Protein AF-A0A7S2L7H2-F1 (afdb_monomer_lite)

Organism: NCBI:txid163516

Secondary structure (DSSP, 8-state):
-TGGGT-----SEEEEEESS--TTSPPEEEEEEETTS-TTS-B-EEEEE---TT-EEEEETTEEEE----GGGS----GGG----GGGS--EE--EE-SS---TT-PPPPHHHHHHHHHHS---TT-----------PPP-EEEEE-GGG---TT--EEEEEE-TTSTT---TT-PPEEEEEPPPPP-SSSEEEEEEPTT--BEEEESGGGS--

Sequence (214 aa):
MAQTFGLGYFPVLSTVTYLSSNHSANPTVVFSHTYETAQDHPINSAVISHAERGKHLVFDGRLLHGAPAHPRLRRDVDKSSLTRCYDDVRVTFLVNVWMNDKPLDAIELNEETRKLLKSRAKPCSDIEIINQGAEFNDLHISSFAMNEVNQCGKDGKILLPFISAEAAWVDDESGAGTYVSMYPPERHESLTFRIDYGPNFEAQISSEDDNSED

Radius of gyration: 19.96 Å; chains: 1; bounding box: 53×38×57 Å

Structure (mmCIF, N/CA/C/O backbone):
data_AF-A0A7S2L7H2-F1
#
_entry.id   AF-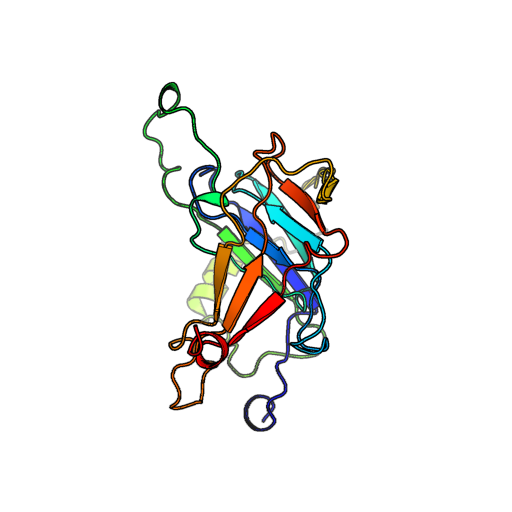A0A7S2L7H2-F1
#
loop_
_atom_site.group_PDB
_atom_site.id
_atom_site.type_symbol
_atom_site.label_atom_id
_atom_site.label_alt_id
_atom_site.label_comp_id
_atom_site.label_asym_id
_atom_site.label_entity_id
_atom_site.label_seq_id
_atom_site.pdbx_PDB_ins_code
_atom_site.Cartn_x
_atom_site.Cartn_y
_atom_site.Cartn_z
_atom_site.occupancy
_atom_site.B_iso_or_equiv
_atom_site.auth_seq_id
_atom_site.auth_comp_id
_atom_site.auth_asym_id
_atom_site.auth_atom_id
_atom_site.pdbx_PDB_model_num
ATOM 1 N N . MET A 1 1 ? 14.430 -8.173 21.139 1.00 36.41 1 MET A N 1
ATOM 2 C CA . MET A 1 1 ? 15.063 -9.427 20.670 1.00 36.41 1 MET A CA 1
ATOM 3 C C . MET A 1 1 ? 14.915 -9.603 19.162 1.00 36.41 1 MET A C 1
ATOM 5 O O . MET A 1 1 ? 15.950 -9.670 18.536 1.00 36.41 1 MET A O 1
ATOM 9 N N . ALA A 1 2 ? 13.725 -9.574 18.542 1.00 33.78 2 ALA A N 1
ATOM 10 C CA . ALA A 1 2 ? 13.611 -9.626 17.066 1.00 33.78 2 ALA A CA 1
ATOM 11 C C . ALA A 1 2 ? 14.321 -8.456 16.333 1.00 33.78 2 ALA A C 1
ATOM 13 O O . ALA A 1 2 ? 15.073 -8.700 15.395 1.00 33.78 2 ALA A O 1
ATOM 14 N N . GLN A 1 3 ? 14.192 -7.220 16.844 1.00 36.72 3 GLN A N 1
ATOM 15 C CA . GLN A 1 3 ? 14.961 -6.039 16.393 1.00 36.72 3 GLN A CA 1
ATOM 16 C C . GLN A 1 3 ? 16.482 -6.222 16.528 1.00 36.72 3 GLN A C 1
ATOM 18 O O . GLN A 1 3 ? 17.240 -5.793 15.675 1.00 36.72 3 GLN A O 1
ATOM 23 N N . THR A 1 4 ? 16.937 -6.931 17.563 1.00 36.00 4 THR A N 1
ATOM 24 C CA . THR A 1 4 ? 18.364 -7.189 17.827 1.00 36.00 4 THR A CA 1
ATOM 25 C C . THR A 1 4 ? 18.971 -8.226 16.871 1.00 36.00 4 THR A C 1
ATOM 27 O O . THR A 1 4 ? 20.187 -8.350 16.799 1.00 36.00 4 THR A O 1
ATOM 30 N N . PHE A 1 5 ? 18.135 -8.981 16.149 1.00 46.12 5 PHE A N 1
ATOM 31 C CA . PHE A 1 5 ? 18.557 -10.012 15.194 1.00 46.12 5 PHE A CA 1
ATOM 32 C C . PHE A 1 5 ? 18.220 -9.654 13.736 1.00 46.12 5 PHE A C 1
ATOM 34 O O . PHE A 1 5 ? 18.354 -10.513 12.870 1.00 46.12 5 PHE A O 1
ATOM 41 N N . GLY A 1 6 ? 17.749 -8.429 13.458 1.00 46.88 6 GLY A N 1
ATOM 42 C CA . GLY A 1 6 ? 17.375 -8.002 12.102 1.00 46.88 6 GLY A CA 1
ATOM 43 C C . GLY A 1 6 ? 16.184 -8.763 11.501 1.00 46.88 6 GLY A C 1
ATOM 44 O O . GLY A 1 6 ? 15.976 -8.734 10.292 1.00 46.88 6 GLY A O 1
ATOM 45 N N . LEU A 1 7 ? 15.394 -9.465 12.321 1.00 54.69 7 LEU A N 1
ATOM 46 C CA . LEU A 1 7 ? 14.232 -10.218 11.853 1.00 54.69 7 LEU A CA 1
ATOM 47 C C . LEU A 1 7 ? 12.999 -9.314 11.910 1.00 54.69 7 LEU A C 1
ATOM 49 O O . LEU A 1 7 ? 12.332 -9.206 12.944 1.00 54.69 7 LEU A O 1
ATOM 53 N N . GLY A 1 8 ? 12.710 -8.646 10.792 1.00 62.56 8 GLY A N 1
ATOM 54 C CA . GLY A 1 8 ? 11.455 -7.925 10.599 1.00 62.56 8 GLY A CA 1
ATOM 55 C C . GLY A 1 8 ? 10.273 -8.892 10.696 1.00 62.56 8 GLY A C 1
ATOM 56 O O . GLY A 1 8 ? 10.196 -9.858 9.941 1.00 62.56 8 GLY A O 1
ATOM 57 N N . TYR A 1 9 ? 9.358 -8.653 11.639 1.00 73.69 9 TYR A N 1
ATOM 58 C CA . TYR A 1 9 ? 8.148 -9.460 11.795 1.00 73.69 9 TYR A CA 1
ATOM 59 C C . TYR A 1 9 ? 6.935 -8.693 11.264 1.00 73.69 9 TYR A C 1
ATOM 61 O O . TYR A 1 9 ? 6.429 -7.757 11.891 1.00 73.69 9 TYR A O 1
ATOM 69 N N . PHE A 1 10 ? 6.478 -9.084 10.079 1.00 84.00 10 PHE A N 1
ATOM 70 C CA . PHE A 1 10 ? 5.417 -8.405 9.341 1.00 84.00 10 PHE A CA 1
ATOM 71 C C . PHE A 1 10 ? 4.048 -9.032 9.635 1.00 84.00 10 PHE A C 1
ATOM 73 O O . PHE A 1 10 ? 3.970 -10.217 9.970 1.00 84.00 10 PHE A O 1
ATOM 80 N N . PRO A 1 11 ? 2.953 -8.259 9.549 1.00 88.75 11 PRO A N 1
ATOM 81 C CA . PRO A 1 11 ? 1.616 -8.815 9.711 1.00 88.75 11 PRO A CA 1
ATOM 82 C C . PRO A 1 11 ? 1.333 -9.864 8.635 1.00 88.75 11 PRO A C 1
ATOM 84 O O . PRO A 1 11 ? 1.758 -9.734 7.490 1.00 88.75 11 PRO A O 1
ATOM 87 N N . VAL A 1 12 ? 0.562 -10.888 8.996 1.00 91.69 12 VAL A N 1
ATOM 88 C CA . VAL A 1 12 ? 0.078 -11.893 8.036 1.00 91.69 12 VAL A CA 1
ATOM 89 C C . VAL A 1 12 ? -0.923 -11.252 7.074 1.00 91.69 12 VAL A C 1
ATOM 91 O O . VAL A 1 12 ? -0.980 -11.600 5.897 1.00 91.69 12 VAL A O 1
ATOM 94 N N . LEU A 1 13 ? -1.702 -10.287 7.564 1.00 94.19 13 LEU A N 1
ATOM 95 C CA . LEU A 1 13 ? -2.716 -9.589 6.787 1.00 94.19 13 LEU A CA 1
ATOM 96 C C . LEU A 1 13 ? -2.701 -8.101 7.129 1.00 94.19 13 LEU A C 1
ATOM 98 O O . LEU A 1 13 ? -2.761 -7.724 8.301 1.00 94.19 13 LEU A O 1
ATOM 102 N N . SER A 1 14 ? -2.646 -7.271 6.095 1.00 94.75 14 SER A N 1
ATOM 103 C CA . SER A 1 14 ? -2.733 -5.817 6.200 1.00 94.75 14 SER A CA 1
ATOM 104 C C . SER A 1 14 ? -3.979 -5.326 5.485 1.00 94.75 14 SER A C 1
ATOM 106 O O . SER A 1 14 ? -4.403 -5.886 4.470 1.00 94.75 14 SER A O 1
ATOM 108 N N . THR A 1 15 ? -4.571 -4.259 6.017 1.00 96.19 15 THR A N 1
ATOM 109 C CA . THR A 1 15 ? -5.779 -3.664 5.445 1.00 96.19 15 THR A CA 1
ATOM 110 C C . THR A 1 15 ? -5.673 -2.153 5.311 1.00 96.19 15 THR A C 1
ATOM 112 O O . THR A 1 15 ? -5.032 -1.474 6.115 1.00 96.19 15 THR A O 1
ATOM 115 N N . VAL A 1 16 ? -6.360 -1.613 4.305 1.00 96.50 16 VAL A N 1
ATOM 116 C CA . VAL A 1 16 ? -6.576 -0.175 4.134 1.00 96.50 16 VAL A CA 1
ATOM 117 C C . VAL A 1 16 ? -8.052 0.064 3.858 1.00 96.50 16 VAL A C 1
ATOM 119 O O . VAL A 1 16 ? -8.572 -0.317 2.813 1.00 96.50 16 VAL A O 1
ATOM 122 N N . THR A 1 17 ? -8.727 0.731 4.789 1.00 95.25 17 THR A N 1
ATOM 123 C CA . THR A 1 17 ? -10.102 1.209 4.609 1.00 95.25 17 THR A CA 1
ATOM 124 C C . THR A 1 17 ? -10.073 2.705 4.361 1.00 95.25 17 THR A C 1
ATOM 126 O O . THR A 1 17 ? -9.579 3.458 5.201 1.00 95.25 17 THR A O 1
ATOM 129 N N . TYR A 1 18 ? -10.602 3.160 3.232 1.00 93.69 18 TYR A N 1
ATOM 130 C CA . TYR A 1 18 ? -10.656 4.587 2.922 1.00 93.69 18 TYR A CA 1
ATOM 131 C C . TYR A 1 18 ? -11.904 5.217 3.545 1.00 93.69 18 TYR A C 1
ATOM 133 O O . TYR A 1 18 ? -13.030 4.775 3.319 1.00 93.69 18 TYR A O 1
ATOM 141 N N . LEU A 1 19 ? -11.705 6.268 4.339 1.00 91.38 19 LEU A N 1
ATOM 142 C CA . LEU A 1 19 ? -12.773 7.022 5.000 1.00 91.38 19 LEU A CA 1
ATOM 143 C C . LEU A 1 19 ? -13.135 8.316 4.248 1.00 91.38 19 LEU A C 1
ATOM 145 O O . LEU A 1 19 ? -14.128 8.953 4.595 1.00 91.38 19 LEU A O 1
ATOM 149 N N . SER A 1 20 ? -12.372 8.668 3.208 1.00 89.12 20 SER A N 1
ATOM 150 C CA . SER A 1 20 ? -12.609 9.792 2.289 1.00 89.12 20 SER A CA 1
ATOM 151 C C . SER A 1 20 ? -12.333 9.400 0.828 1.00 89.12 20 SER A C 1
ATOM 153 O O . SER A 1 20 ? -11.621 8.423 0.576 1.00 89.12 20 SER A O 1
ATOM 155 N N . SER A 1 21 ? -12.877 10.164 -0.131 1.00 88.38 21 SER A N 1
ATOM 156 C CA . SER A 1 21 ? -12.759 9.903 -1.583 1.00 88.38 21 SER A CA 1
ATOM 157 C C . SER A 1 21 ? -11.782 10.851 -2.298 1.00 88.38 21 SER A C 1
ATOM 159 O O . SER A 1 21 ? -12.005 11.236 -3.442 1.00 88.38 21 SER A O 1
ATOM 161 N N . ASN A 1 22 ? -10.673 11.246 -1.660 1.00 85.12 22 ASN A N 1
ATOM 162 C CA . ASN A 1 22 ? -9.713 12.138 -2.320 1.00 85.12 22 ASN A CA 1
ATOM 163 C C . ASN A 1 22 ? -8.946 11.436 -3.460 1.00 85.12 22 ASN A C 1
ATOM 165 O O . ASN A 1 22 ? -7.881 10.852 -3.243 1.00 85.12 22 ASN A O 1
ATOM 169 N N . HIS A 1 23 ? -9.434 11.553 -4.692 1.00 79.62 23 HIS A N 1
ATOM 170 C CA . HIS A 1 23 ? -8.783 10.973 -5.870 1.00 79.62 23 HIS A CA 1
ATOM 171 C C . HIS A 1 23 ? -7.470 11.668 -6.266 1.00 79.62 23 HIS A C 1
ATOM 173 O O . HIS A 1 23 ? -6.652 11.069 -6.964 1.00 79.62 23 HIS A O 1
ATOM 179 N N . SER A 1 24 ? -7.242 12.901 -5.799 1.00 83.25 24 SER A N 1
ATOM 180 C CA . SER A 1 24 ? -5.979 13.627 -5.995 1.00 83.25 24 SER A CA 1
ATOM 181 C C . SER A 1 24 ? -4.910 13.266 -4.958 1.00 83.25 24 SER A C 1
ATOM 183 O O . SER A 1 24 ? -3.749 13.649 -5.105 1.00 83.25 24 SER A O 1
ATOM 185 N N . ALA A 1 25 ? -5.272 12.531 -3.903 1.00 88.25 25 ALA A N 1
ATOM 186 C CA . ALA A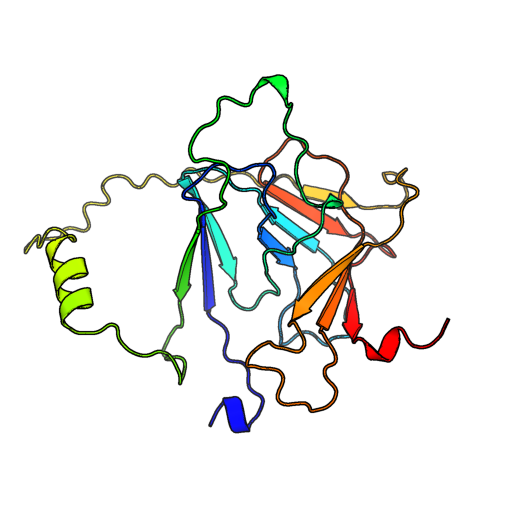 1 25 ? -4.320 12.099 -2.894 1.00 88.25 25 ALA A CA 1
ATOM 187 C C . ALA A 1 25 ? -3.444 10.937 -3.377 1.00 88.25 25 ALA A C 1
ATOM 189 O O . ALA A 1 25 ? -3.758 10.234 -4.337 1.00 88.25 25 ALA A O 1
ATOM 190 N N . ASN A 1 26 ? -2.343 10.711 -2.659 1.00 91.31 26 ASN A N 1
ATOM 191 C CA . ASN A 1 26 ? -1.436 9.599 -2.930 1.00 91.31 26 ASN A CA 1
ATOM 192 C C . ASN A 1 26 ? -2.179 8.256 -2.788 1.00 91.31 26 ASN A C 1
ATOM 194 O O . ASN A 1 26 ? -2.797 8.039 -1.731 1.00 91.31 26 ASN A O 1
ATOM 198 N N . PRO A 1 27 ? -2.105 7.364 -3.794 1.00 94.12 27 PRO A N 1
ATOM 199 C CA . PRO A 1 27 ? -2.724 6.047 -3.718 1.00 94.12 27 PRO A CA 1
ATOM 200 C C . PRO A 1 27 ? -1.978 5.146 -2.732 1.00 94.12 27 PRO A C 1
ATOM 202 O O . PRO A 1 27 ? -0.834 5.410 -2.364 1.00 94.12 27 PRO A O 1
ATOM 205 N N . THR A 1 28 ? -2.617 4.047 -2.346 1.00 95.94 28 THR A N 1
ATOM 206 C CA . THR A 1 28 ? -1.917 2.897 -1.769 1.00 95.94 28 THR A CA 1
ATOM 207 C C . THR A 1 28 ? -1.311 2.081 -2.903 1.00 95.94 28 THR A C 1
ATOM 209 O O . THR A 1 28 ? -2.008 1.769 -3.868 1.00 95.94 28 THR A O 1
ATOM 212 N N . VAL A 1 29 ? -0.036 1.726 -2.777 1.00 95.81 29 VAL A N 1
ATOM 213 C CA . VAL A 1 29 ? 0.684 0.861 -3.718 1.00 95.81 29 VAL A CA 1
ATOM 214 C C . VAL A 1 29 ? 1.123 -0.396 -2.978 1.00 95.81 29 VAL A C 1
ATOM 216 O O . VAL A 1 29 ? 1.645 -0.288 -1.869 1.00 95.81 29 VAL A O 1
ATOM 219 N N . VAL A 1 30 ? 0.900 -1.565 -3.576 1.00 96.50 30 VAL A N 1
ATOM 220 C CA . VAL A 1 30 ? 1.311 -2.876 -3.051 1.00 96.50 30 VAL A CA 1
ATOM 221 C C . VAL A 1 30 ? 2.095 -3.602 -4.137 1.00 96.50 30 VAL A C 1
ATOM 223 O O . VAL A 1 30 ? 1.541 -3.934 -5.181 1.00 96.50 30 VAL A O 1
ATOM 226 N N . PHE A 1 31 ? 3.378 -3.841 -3.909 1.00 95.50 31 PHE A N 1
ATOM 227 C CA . PHE A 1 31 ? 4.270 -4.539 -4.826 1.00 95.50 31 PHE A CA 1
ATOM 228 C C . PHE A 1 31 ? 4.302 -6.039 -4.542 1.00 95.50 31 PHE A C 1
ATOM 230 O O . PHE A 1 31 ? 4.227 -6.466 -3.391 1.00 95.50 31 PHE A O 1
ATOM 237 N N . SER A 1 32 ? 4.473 -6.854 -5.585 1.00 94.75 32 SER A N 1
ATOM 238 C CA . SER A 1 32 ? 4.685 -8.300 -5.445 1.00 94.75 32 SER A CA 1
ATOM 239 C C . SER A 1 32 ? 6.128 -8.625 -5.053 1.00 94.75 32 SER A C 1
ATOM 241 O O . SER A 1 32 ? 6.848 -9.287 -5.799 1.00 94.75 32 SER A O 1
ATOM 243 N N . HIS A 1 33 ? 6.562 -8.101 -3.914 1.00 91.25 33 HIS A N 1
ATOM 244 C CA . HIS A 1 33 ? 7.896 -8.296 -3.360 1.00 91.25 33 HIS A CA 1
ATOM 245 C C . HIS A 1 33 ? 7.768 -8.376 -1.843 1.00 91.25 33 HIS A C 1
ATOM 247 O O . HIS A 1 33 ? 7.021 -7.591 -1.264 1.00 91.25 33 HIS A O 1
ATOM 253 N N . THR A 1 34 ? 8.440 -9.323 -1.199 1.00 88.75 34 THR A N 1
ATOM 254 C CA . THR A 1 34 ? 8.398 -9.489 0.263 1.00 88.75 34 THR A CA 1
ATOM 255 C C . THR A 1 34 ? 9.775 -9.253 0.860 1.00 88.75 34 THR A C 1
ATOM 257 O O . THR A 1 34 ? 10.767 -9.283 0.143 1.00 88.75 34 THR A O 1
ATOM 260 N N . TYR A 1 35 ? 9.858 -9.093 2.181 1.00 76.50 35 TYR A N 1
ATOM 261 C CA . TYR A 1 35 ? 11.149 -9.016 2.879 1.00 76.50 35 TYR A CA 1
ATOM 262 C C . TYR A 1 35 ? 12.005 -10.292 2.738 1.00 76.50 35 TYR A C 1
ATOM 264 O O . TYR A 1 35 ? 13.206 -10.257 2.976 1.00 76.50 35 TYR A O 1
ATOM 272 N N . GLU A 1 36 ? 11.388 -11.430 2.396 1.00 79.62 36 GLU A N 1
ATOM 273 C CA . GLU A 1 36 ? 12.083 -12.704 2.144 1.00 79.62 36 GLU A CA 1
ATOM 274 C C . GLU A 1 36 ? 12.669 -12.766 0.730 1.00 79.62 36 GLU A C 1
ATOM 276 O O . GLU A 1 36 ? 13.484 -13.638 0.427 1.00 79.62 36 GLU A O 1
ATOM 281 N N . THR A 1 37 ? 12.223 -11.871 -0.152 1.00 82.62 37 THR A N 1
ATOM 282 C CA . THR A 1 37 ? 12.722 -11.771 -1.518 1.00 82.62 37 THR A CA 1
ATOM 283 C C . THR A 1 37 ? 14.041 -10.999 -1.495 1.00 82.62 37 THR A C 1
ATOM 285 O O . THR A 1 37 ? 14.164 -9.997 -0.795 1.00 82.62 37 THR A O 1
ATOM 288 N N . ALA A 1 38 ? 15.045 -11.474 -2.235 1.00 80.75 38 ALA A N 1
ATOM 289 C CA . ALA A 1 38 ? 16.321 -10.773 -2.335 1.00 80.75 38 ALA A CA 1
ATOM 290 C C . ALA A 1 38 ? 16.124 -9.383 -2.970 1.00 80.75 38 ALA A C 1
ATOM 292 O O . ALA A 1 38 ? 15.326 -9.236 -3.895 1.00 80.75 38 ALA A O 1
ATOM 293 N N . GLN A 1 39 ? 16.846 -8.374 -2.476 1.00 77.00 39 GLN A N 1
ATOM 294 C CA . GLN A 1 39 ? 16.670 -6.972 -2.880 1.00 77.00 39 GLN A CA 1
ATOM 295 C C . GLN A 1 39 ? 16.897 -6.735 -4.384 1.00 77.00 39 GLN A C 1
ATOM 297 O O . GLN A 1 39 ? 16.239 -5.889 -4.985 1.00 77.00 39 GLN A O 1
ATOM 302 N N . ASP A 1 40 ? 17.803 -7.499 -4.993 1.00 83.50 40 ASP A N 1
ATOM 303 C CA . ASP A 1 40 ? 18.131 -7.472 -6.421 1.00 83.50 40 ASP A CA 1
ATOM 304 C C . ASP A 1 40 ? 17.079 -8.170 -7.300 1.00 83.50 40 ASP A C 1
ATOM 306 O O . ASP A 1 40 ? 17.102 -8.051 -8.528 1.00 83.50 40 ASP A O 1
ATOM 310 N N . HIS A 1 41 ? 16.135 -8.892 -6.692 1.00 88.62 41 HIS A N 1
ATOM 311 C CA . HIS A 1 41 ? 15.111 -9.605 -7.431 1.00 88.62 41 HIS A CA 1
ATOM 312 C C . HIS A 1 41 ? 14.091 -8.623 -8.033 1.00 88.62 41 HIS A C 1
ATOM 314 O O . HIS A 1 41 ? 13.503 -7.811 -7.308 1.00 88.62 41 HIS A O 1
ATOM 320 N N . PRO A 1 42 ? 13.784 -8.734 -9.338 1.00 91.75 42 PRO A N 1
ATOM 321 C CA . PRO A 1 42 ? 12.810 -7.865 -9.982 1.00 91.75 42 PRO A CA 1
ATOM 322 C C . PRO A 1 42 ? 11.418 -7.995 -9.355 1.00 91.75 42 PRO A C 1
ATOM 324 O O . PRO A 1 42 ? 10.982 -9.076 -8.938 1.00 91.75 42 PRO A O 1
ATOM 327 N N . ILE A 1 43 ? 10.703 -6.874 -9.316 1.00 94.31 43 ILE A N 1
ATOM 328 C CA . ILE A 1 43 ? 9.310 -6.786 -8.895 1.00 94.31 43 ILE A CA 1
ATOM 329 C C . ILE A 1 43 ? 8.428 -6.865 -10.142 1.00 94.31 43 ILE A C 1
ATOM 331 O O . ILE A 1 43 ? 8.372 -5.934 -10.945 1.00 94.31 43 ILE A O 1
ATOM 335 N N . ASN A 1 44 ? 7.692 -7.967 -10.268 1.00 94.38 44 ASN A N 1
ATOM 336 C CA . ASN A 1 44 ? 6.942 -8.294 -11.485 1.00 94.38 44 ASN A CA 1
ATOM 337 C C . ASN A 1 44 ? 5.530 -7.702 -11.537 1.00 94.38 44 ASN A C 1
ATOM 339 O O . ASN A 1 44 ? 4.903 -7.701 -12.591 1.00 94.38 44 ASN A O 1
ATOM 343 N N . SER A 1 45 ? 4.992 -7.206 -10.422 1.00 95.88 45 SER A N 1
ATOM 344 C CA . SER A 1 45 ? 3.676 -6.568 -10.427 1.00 95.88 45 SER A CA 1
ATOM 345 C C . SER A 1 45 ? 3.479 -5.576 -9.287 1.00 95.88 45 SER A C 1
ATOM 347 O O . SER A 1 45 ? 4.168 -5.616 -8.262 1.00 95.88 45 SER A O 1
ATOM 349 N N . ALA A 1 46 ? 2.510 -4.684 -9.471 1.00 96.12 46 ALA A N 1
ATOM 350 C CA . ALA A 1 46 ? 2.068 -3.737 -8.458 1.00 96.12 46 ALA A CA 1
ATOM 351 C C . ALA A 1 46 ? 0.550 -3.550 -8.513 1.00 96.12 46 ALA A C 1
ATOM 353 O O . ALA A 1 46 ? -0.026 -3.434 -9.590 1.00 96.12 46 ALA A O 1
ATOM 354 N N . VAL A 1 47 ? -0.105 -3.457 -7.361 1.00 96.75 47 VAL A N 1
ATOM 355 C CA . VAL A 1 47 ? -1.493 -3.003 -7.241 1.00 96.75 47 VAL A CA 1
ATOM 356 C C . VAL A 1 47 ? -1.489 -1.543 -6.822 1.00 96.75 47 VAL A C 1
ATOM 358 O O . VAL A 1 47 ? -0.847 -1.180 -5.839 1.00 96.75 47 VAL A O 1
ATOM 361 N N . ILE A 1 48 ? -2.239 -0.711 -7.541 1.00 95.38 48 ILE A N 1
ATOM 362 C CA . ILE A 1 48 ? -2.443 0.701 -7.217 1.00 95.38 48 ILE A CA 1
ATOM 363 C C . ILE A 1 48 ? -3.910 0.900 -6.866 1.00 95.38 48 ILE A C 1
ATOM 365 O O . ILE A 1 48 ? -4.793 0.587 -7.659 1.00 95.38 48 ILE A O 1
ATOM 369 N N . SER A 1 49 ? -4.173 1.434 -5.675 1.00 95.38 49 SER A N 1
ATOM 370 C CA . SER A 1 49 ? -5.513 1.695 -5.152 1.00 95.38 49 SER A CA 1
ATOM 371 C C . SER A 1 49 ? -5.650 3.157 -4.733 1.00 95.38 49 SER A C 1
ATOM 373 O O . SER A 1 49 ? -5.050 3.607 -3.757 1.00 95.38 49 SER A O 1
ATOM 375 N N . HIS A 1 50 ? -6.472 3.908 -5.459 1.00 94.19 50 HIS A N 1
ATOM 376 C CA . HIS A 1 50 ? -6.816 5.293 -5.134 1.00 94.19 50 HIS A CA 1
ATOM 377 C C . HIS A 1 50 ? -7.872 5.359 -4.035 1.00 94.19 50 HIS A C 1
ATOM 379 O O . HIS A 1 50 ? -8.634 4.413 -3.856 1.00 94.19 50 HIS A O 1
ATOM 385 N N . ALA A 1 51 ? -7.955 6.467 -3.305 1.00 92.25 51 ALA A N 1
ATOM 386 C CA . ALA A 1 51 ? -8.953 6.596 -2.251 1.00 92.25 51 ALA A CA 1
ATOM 387 C C . ALA A 1 51 ? -10.379 6.638 -2.821 1.00 92.25 51 ALA A C 1
ATOM 389 O O . ALA A 1 51 ? -10.648 7.367 -3.773 1.00 92.25 51 ALA A O 1
ATOM 390 N N . GLU A 1 52 ? -11.266 5.847 -2.221 1.00 91.88 52 GLU A N 1
ATOM 391 C CA . GLU A 1 52 ? -12.713 5.860 -2.444 1.00 91.88 52 GLU A CA 1
ATOM 392 C C . GLU A 1 52 ? -13.385 5.479 -1.132 1.00 91.88 52 GLU A C 1
ATOM 394 O O . GLU A 1 52 ? -13.119 4.400 -0.602 1.00 91.88 52 GLU A O 1
ATOM 399 N N . ARG A 1 53 ? -14.223 6.351 -0.581 1.00 90.88 53 ARG A N 1
ATOM 400 C CA . ARG A 1 53 ? -14.839 6.152 0.726 1.00 90.88 53 ARG A CA 1
ATOM 401 C C . ARG A 1 53 ? -15.602 4.829 0.773 1.00 90.88 53 ARG A C 1
ATOM 403 O O . ARG A 1 53 ? -16.425 4.531 -0.082 1.00 90.88 53 ARG A O 1
ATOM 410 N N . GLY A 1 54 ? -15.344 4.047 1.818 1.00 89.38 54 GLY A N 1
ATOM 411 C CA . GLY A 1 54 ? -15.939 2.725 2.010 1.00 89.38 54 GLY A CA 1
ATOM 412 C C . GLY A 1 54 ? -15.202 1.598 1.287 1.00 89.38 54 GLY A C 1
ATOM 413 O O . GLY A 1 54 ? -15.435 0.437 1.613 1.00 89.38 54 GLY A O 1
ATOM 414 N N . LYS A 1 55 ? -14.266 1.896 0.374 1.00 93.06 55 LYS A N 1
ATOM 415 C CA . LYS A 1 55 ? -13.415 0.867 -0.227 1.00 93.06 55 LYS A CA 1
ATOM 416 C C . LYS A 1 55 ? -12.480 0.273 0.825 1.00 93.06 55 LYS A C 1
ATOM 418 O O . LYS A 1 55 ? -11.822 1.000 1.576 1.00 93.06 55 LYS A O 1
ATOM 423 N N . HIS A 1 56 ? -12.409 -1.053 0.837 1.00 94.12 56 HIS A N 1
ATOM 424 C CA . HIS A 1 56 ? -11.578 -1.840 1.735 1.00 94.12 56 HIS A CA 1
ATOM 425 C C . HIS A 1 56 ? -10.606 -2.687 0.911 1.00 94.12 56 HIS A C 1
ATOM 427 O O . HIS A 1 56 ? -11.025 -3.484 0.077 1.00 94.12 56 HIS A O 1
ATOM 433 N N . LEU A 1 57 ? -9.309 -2.476 1.116 1.00 95.62 57 LEU A N 1
ATOM 434 C CA . LEU A 1 57 ? -8.238 -3.248 0.497 1.00 95.62 57 LEU A CA 1
ATOM 435 C C . LEU A 1 57 ? -7.646 -4.193 1.544 1.00 95.62 57 LEU A C 1
ATOM 437 O O . LEU A 1 57 ? -7.283 -3.738 2.627 1.00 95.62 57 LEU A O 1
ATOM 441 N N . VAL A 1 58 ? -7.513 -5.472 1.197 1.00 95.62 58 VAL A N 1
ATOM 442 C CA . VAL A 1 58 ? -6.891 -6.516 2.024 1.00 95.62 58 VAL A CA 1
ATOM 443 C C . VAL A 1 58 ? -5.796 -7.189 1.211 1.00 95.62 58 VAL A C 1
ATOM 445 O O . VAL A 1 58 ? -6.013 -7.514 0.045 1.00 95.62 58 VAL A O 1
ATOM 448 N N . PHE A 1 59 ? -4.623 -7.387 1.803 1.00 95.81 59 PHE A N 1
ATOM 449 C CA . PHE A 1 59 ? -3.485 -8.014 1.135 1.00 95.81 59 PHE A CA 1
ATOM 450 C C . PHE A 1 59 ? -2.564 -8.711 2.143 1.00 95.81 59 PHE A C 1
ATOM 452 O O . PHE A 1 59 ? -2.670 -8.499 3.355 1.00 95.81 59 PHE A O 1
ATOM 459 N N . ASP A 1 60 ? -1.668 -9.559 1.631 1.00 94.81 60 ASP A N 1
ATOM 460 C CA . ASP A 1 60 ? -0.609 -10.187 2.425 1.00 94.81 60 ASP A CA 1
ATOM 461 C C . ASP A 1 60 ? 0.290 -9.096 3.018 1.00 94.81 60 ASP A C 1
ATOM 463 O O . ASP A 1 60 ? 0.929 -8.334 2.290 1.00 94.81 60 ASP A O 1
ATOM 467 N N . GLY A 1 61 ? 0.314 -9.004 4.348 1.00 92.06 61 GLY A N 1
ATOM 468 C CA . GLY A 1 61 ? 0.985 -7.917 5.056 1.00 92.06 61 GLY A CA 1
ATOM 469 C C . GLY A 1 61 ? 2.514 -7.938 4.956 1.00 92.06 61 GLY A C 1
ATOM 470 O O . GLY A 1 61 ? 3.155 -6.959 5.342 1.00 92.06 61 GLY A O 1
ATOM 471 N N . ARG A 1 62 ? 3.091 -9.012 4.398 1.00 90.31 62 ARG A N 1
ATOM 472 C CA . ARG A 1 62 ? 4.526 -9.159 4.109 1.00 90.31 62 ARG A CA 1
ATOM 473 C C . ARG A 1 62 ? 4.946 -8.518 2.789 1.00 90.31 62 ARG A C 1
ATOM 475 O O . ARG A 1 62 ? 6.145 -8.391 2.543 1.00 90.31 62 ARG A O 1
ATOM 482 N N . LEU A 1 63 ? 3.991 -8.167 1.926 1.00 93.19 63 LEU A N 1
ATOM 483 C CA . LEU A 1 63 ? 4.273 -7.497 0.659 1.00 93.19 63 LEU A CA 1
ATOM 484 C C . LEU A 1 63 ? 4.773 -6.074 0.908 1.00 93.19 63 LEU A C 1
ATOM 486 O O . LEU A 1 63 ? 4.307 -5.397 1.821 1.00 93.19 63 LEU A O 1
ATOM 490 N N . LEU A 1 64 ? 5.680 -5.589 0.068 1.00 91.12 64 LEU A N 1
ATOM 491 C CA . LEU A 1 64 ? 6.160 -4.215 0.088 1.00 91.12 64 LEU A CA 1
ATOM 492 C C . LEU A 1 64 ? 5.011 -3.279 -0.294 1.00 91.12 64 LEU A C 1
ATOM 494 O O . LEU A 1 64 ? 4.479 -3.346 -1.401 1.00 91.12 64 LEU A O 1
ATOM 498 N N . HIS A 1 65 ? 4.607 -2.403 0.619 1.00 92.94 65 HIS A N 1
ATOM 499 C CA . HIS A 1 65 ? 3.461 -1.528 0.406 1.00 92.94 65 HIS A CA 1
ATOM 500 C C . HIS A 1 65 ? 3.634 -0.177 1.087 1.00 92.94 65 HIS A C 1
ATOM 502 O O . HIS A 1 65 ? 4.377 -0.026 2.052 1.00 92.94 65 HIS A O 1
ATOM 508 N N . GLY A 1 66 ? 2.936 0.824 0.564 1.00 91.75 66 GLY A N 1
ATOM 509 C CA . GLY A 1 66 ? 3.039 2.188 1.058 1.00 91.75 66 GLY A CA 1
ATOM 510 C C . GLY A 1 66 ? 2.034 3.113 0.397 1.00 91.75 66 GLY A C 1
ATOM 511 O O . GLY A 1 66 ? 1.148 2.683 -0.344 1.00 91.75 66 GLY A O 1
ATOM 512 N N . ALA A 1 67 ? 2.173 4.408 0.668 1.00 92.75 67 ALA A N 1
ATOM 513 C CA . ALA A 1 67 ? 1.374 5.437 0.016 1.00 92.75 67 ALA A CA 1
ATOM 514 C C . ALA A 1 67 ? 2.255 6.567 -0.542 1.00 92.75 67 ALA A C 1
ATOM 516 O O . ALA A 1 67 ? 2.209 7.696 -0.033 1.00 92.75 67 ALA A O 1
ATOM 517 N N . PRO A 1 68 ? 3.094 6.251 -1.545 1.00 89.88 68 PRO A N 1
ATOM 518 C CA . PRO A 1 68 ? 4.178 7.114 -1.983 1.00 89.88 68 PRO A CA 1
ATOM 519 C C . PRO A 1 68 ? 3.663 8.422 -2.589 1.00 89.88 68 PRO A C 1
ATOM 521 O O . PRO A 1 68 ? 2.685 8.461 -3.341 1.00 89.88 68 PRO A O 1
ATOM 524 N N . ALA A 1 69 ? 4.351 9.516 -2.269 1.00 86.44 69 ALA A N 1
ATOM 525 C CA . ALA A 1 69 ? 3.979 10.859 -2.688 1.00 86.44 69 ALA A CA 1
ATOM 526 C C . ALA A 1 69 ? 4.507 11.212 -4.084 1.00 86.44 69 ALA A C 1
ATOM 528 O O . ALA A 1 69 ? 5.289 12.144 -4.229 1.00 86.44 69 ALA A O 1
ATOM 529 N N . HIS A 1 70 ? 4.059 10.494 -5.120 1.00 89.12 70 HIS A N 1
ATOM 530 C CA . HIS A 1 70 ? 4.481 10.763 -6.496 1.00 89.12 70 HIS A CA 1
ATOM 531 C C . HIS A 1 70 ? 3.323 11.280 -7.374 1.00 89.12 70 HIS A C 1
ATOM 533 O O . HIS A 1 70 ? 2.320 10.579 -7.527 1.00 89.12 70 HIS A O 1
ATOM 539 N N . PRO A 1 71 ? 3.433 12.469 -8.008 1.00 87.75 71 PRO A N 1
ATOM 540 C CA . PRO A 1 71 ? 2.356 13.049 -8.817 1.00 87.75 71 PRO A CA 1
ATOM 541 C C . PRO A 1 71 ? 1.861 12.155 -9.958 1.00 87.75 71 PRO A C 1
ATOM 543 O O . PRO A 1 71 ? 0.663 12.103 -10.203 1.00 87.75 71 PRO A O 1
ATOM 546 N N . ARG A 1 72 ? 2.758 11.399 -10.612 1.00 88.12 72 ARG A N 1
ATOM 547 C CA . ARG A 1 72 ? 2.392 10.464 -11.702 1.00 88.12 72 ARG A CA 1
ATOM 548 C C . ARG A 1 72 ? 1.569 9.253 -11.244 1.00 88.12 72 ARG A C 1
ATOM 550 O O . ARG A 1 72 ? 1.066 8.528 -12.089 1.00 88.12 72 ARG A O 1
ATOM 557 N N . LEU A 1 73 ? 1.440 9.034 -9.935 1.00 89.44 73 LEU A N 1
ATOM 558 C CA . LEU A 1 73 ? 0.571 8.002 -9.371 1.00 89.44 73 LEU A CA 1
ATOM 559 C C . LEU A 1 73 ? -0.776 8.561 -8.894 1.00 89.44 73 LEU A C 1
ATOM 561 O O . LEU A 1 73 ? -1.598 7.796 -8.413 1.00 89.44 73 LEU A O 1
ATOM 565 N N . ARG A 1 74 ? -1.012 9.876 -8.978 1.00 88.62 74 ARG A N 1
ATOM 566 C CA . ARG A 1 74 ? -2.292 10.497 -8.602 1.00 88.62 74 ARG A CA 1
ATOM 567 C C . ARG A 1 74 ? -3.243 10.499 -9.796 1.00 88.62 74 ARG A C 1
ATOM 569 O O . ARG A 1 74 ? -2.797 10.520 -10.944 1.00 88.62 74 ARG A O 1
ATOM 576 N N . ARG A 1 75 ? -4.554 10.546 -9.543 1.00 84.88 75 ARG A N 1
ATOM 577 C CA . ARG A 1 75 ? -5.530 10.791 -10.615 1.00 84.88 75 ARG A CA 1
ATOM 578 C C . ARG A 1 75 ? -5.637 12.280 -10.899 1.00 84.88 75 ARG A C 1
ATOM 580 O O . ARG A 1 75 ? -5.650 13.102 -9.982 1.00 84.88 75 ARG A O 1
ATOM 587 N N . ASP A 1 76 ? -5.815 12.602 -12.173 1.00 72.00 76 ASP A N 1
ATOM 588 C CA . ASP A 1 76 ? -6.316 13.909 -12.570 1.00 72.00 76 ASP A CA 1
ATOM 589 C C . ASP A 1 76 ? -7.776 14.011 -12.137 1.00 72.00 76 ASP A C 1
ATOM 591 O O . ASP A 1 76 ? -8.636 13.268 -12.612 1.00 72.00 76 ASP A O 1
ATOM 595 N N . VAL A 1 77 ? -8.051 14.923 -11.212 1.00 65.69 77 VAL A N 1
ATOM 596 C CA . VAL A 1 77 ? -9.421 15.281 -10.853 1.00 65.69 77 VAL A CA 1
ATOM 597 C C . VAL A 1 77 ? -9.827 16.447 -11.739 1.00 65.69 77 VAL A C 1
ATOM 599 O O . VAL A 1 77 ? -9.123 17.460 -11.790 1.00 65.69 77 VAL A O 1
ATOM 602 N N . ASP A 1 78 ? -10.948 16.309 -12.446 1.00 59.91 78 ASP A N 1
ATOM 603 C CA . ASP A 1 78 ? -11.489 17.416 -13.222 1.00 59.91 78 ASP A CA 1
ATOM 604 C C . ASP A 1 78 ? -11.846 18.563 -12.261 1.00 59.91 78 ASP A C 1
ATOM 606 O O . ASP A 1 78 ? -12.660 18.418 -11.340 1.00 59.91 78 ASP A O 1
ATOM 610 N N . LYS A 1 79 ? -11.181 19.710 -12.438 1.00 55.81 79 LYS A N 1
ATOM 611 C CA . LYS A 1 79 ? -11.295 20.875 -11.544 1.00 55.81 79 LYS A CA 1
ATOM 612 C C . LYS A 1 79 ? -12.703 21.484 -11.554 1.00 55.81 79 LYS A C 1
ATOM 614 O O . LYS A 1 79 ? -13.010 22.302 -10.690 1.00 55.81 79 LYS A O 1
ATOM 619 N N . SER A 1 80 ? -13.544 21.094 -12.515 1.00 50.97 80 SER A N 1
ATOM 620 C CA . SER A 1 80 ? -14.943 21.511 -12.659 1.00 50.97 80 SER A CA 1
ATOM 621 C C . SER A 1 80 ? -15.872 20.933 -11.574 1.00 50.97 80 SER A C 1
ATOM 623 O O . SER A 1 80 ? -16.892 21.540 -11.256 1.00 50.97 80 SER A O 1
ATOM 625 N N . SER A 1 81 ? -15.487 19.810 -10.955 1.00 50.81 81 SER A N 1
ATOM 626 C CA . SER A 1 81 ? -16.263 19.069 -9.941 1.00 50.81 81 SER A CA 1
ATOM 627 C C . SER A 1 81 ? -15.924 19.417 -8.482 1.00 50.81 81 SER A C 1
ATOM 629 O O . SER A 1 81 ? -16.428 18.778 -7.560 1.00 50.81 81 SER A O 1
ATOM 631 N N . LEU A 1 82 ? -15.083 20.429 -8.241 1.00 49.19 82 LEU A N 1
ATOM 632 C CA . LEU A 1 82 ? -14.631 20.818 -6.900 1.00 49.19 82 LEU A CA 1
ATOM 633 C C . LEU A 1 82 ? -15.701 21.608 -6.127 1.00 49.19 82 LEU A C 1
ATOM 635 O O . LEU A 1 82 ? -15.550 22.798 -5.839 1.00 49.19 82 LEU A O 1
ATOM 639 N N . THR A 1 83 ? -16.778 20.944 -5.714 1.00 46.97 83 THR A N 1
ATOM 640 C CA . THR A 1 83 ? -17.472 21.351 -4.489 1.00 46.97 83 THR A CA 1
ATOM 641 C C . THR A 1 83 ? -16.503 21.139 -3.333 1.00 46.97 83 THR A C 1
ATOM 643 O O . THR A 1 83 ? -16.126 20.005 -3.053 1.00 46.97 83 THR A O 1
ATOM 646 N N . ARG A 1 84 ? -16.060 22.234 -2.697 1.00 46.03 84 ARG A N 1
ATOM 647 C CA . ARG A 1 84 ? -15.197 22.236 -1.502 1.00 46.03 84 ARG A CA 1
ATOM 648 C C . ARG A 1 84 ? -15.889 21.492 -0.354 1.00 46.03 84 ARG A C 1
ATOM 650 O O . ARG A 1 84 ? -16.539 22.104 0.490 1.00 46.03 84 ARG A O 1
ATOM 657 N N . CYS A 1 85 ? -15.782 20.175 -0.351 1.00 49.09 85 CYS A N 1
ATOM 658 C CA . CYS A 1 85 ? -16.173 19.308 0.746 1.00 49.09 85 CYS A CA 1
ATOM 659 C C . CYS A 1 85 ? -14.910 18.821 1.460 1.00 49.09 85 CYS A C 1
ATOM 661 O O . CYS A 1 85 ? -13.806 18.932 0.940 1.00 49.09 85 CYS A O 1
ATOM 663 N N . TYR A 1 86 ? -15.070 18.277 2.664 1.00 47.94 86 TYR A N 1
ATOM 664 C CA . TYR A 1 86 ? -14.013 17.732 3.530 1.00 47.94 86 TYR A CA 1
ATOM 665 C C . TYR A 1 86 ? -13.169 16.583 2.909 1.00 47.94 86 TYR A C 1
ATOM 667 O O . TYR A 1 86 ? -12.379 15.953 3.610 1.00 47.94 86 TYR A O 1
ATOM 675 N N . ASP A 1 87 ? -13.303 16.324 1.608 1.00 57.25 87 ASP A N 1
ATOM 676 C CA . ASP A 1 87 ? -12.606 15.305 0.822 1.00 57.25 87 ASP A CA 1
ATOM 677 C C . ASP A 1 87 ? -11.213 15.742 0.326 1.00 57.25 87 ASP A C 1
ATOM 679 O O . ASP A 1 87 ? -10.592 15.027 -0.450 1.00 57.25 87 ASP A O 1
ATOM 683 N N . ASP A 1 88 ? -10.665 16.870 0.791 1.00 71.62 88 ASP A N 1
ATOM 684 C CA . ASP A 1 88 ? -9.292 17.284 0.445 1.00 71.62 88 ASP A CA 1
ATOM 685 C C . ASP A 1 88 ? -8.212 16.477 1.188 1.00 71.62 88 ASP A C 1
ATOM 687 O O . ASP A 1 88 ? -7.039 16.492 0.813 1.00 71.62 88 ASP A O 1
ATOM 691 N N . VAL A 1 89 ? -8.577 15.715 2.221 1.00 84.56 89 VAL A N 1
ATOM 692 C CA . VAL A 1 89 ? -7.631 14.905 3.001 1.00 84.56 89 VAL A CA 1
ATOM 693 C C . VAL A 1 89 ? -7.900 13.425 2.773 1.00 84.56 89 VAL A C 1
ATOM 695 O O . VAL A 1 89 ? -9.035 12.964 2.883 1.00 84.56 89 VAL A O 1
ATOM 698 N N . ARG A 1 90 ? -6.847 12.646 2.498 1.00 90.12 90 ARG A N 1
ATOM 699 C CA . ARG A 1 90 ? -6.928 11.181 2.509 1.00 90.12 90 ARG A CA 1
ATOM 700 C C . ARG A 1 90 ? -6.946 10.689 3.949 1.00 90.12 90 ARG A C 1
ATOM 702 O O . ARG A 1 90 ? -5.927 10.739 4.631 1.00 90.12 90 ARG A O 1
ATOM 709 N N . VAL A 1 91 ? -8.090 10.177 4.386 1.00 92.19 91 VAL A N 1
ATOM 710 C CA . VAL A 1 91 ? -8.251 9.568 5.705 1.00 92.19 91 VAL A CA 1
ATOM 711 C C . VAL A 1 91 ? -8.394 8.065 5.517 1.00 92.19 91 VAL A C 1
ATOM 713 O O . VAL A 1 91 ? -9.257 7.605 4.770 1.00 92.19 91 VAL A O 1
ATOM 716 N N . THR A 1 92 ? -7.540 7.291 6.182 1.00 94.00 92 THR A N 1
ATOM 717 C CA . THR A 1 92 ? -7.549 5.825 6.120 1.00 94.00 92 THR A CA 1
ATOM 718 C C . THR A 1 92 ? -7.590 5.221 7.512 1.00 94.00 92 THR A C 1
ATOM 720 O O . THR A 1 92 ? -6.955 5.732 8.430 1.00 94.00 92 THR A O 1
ATOM 723 N N . PHE A 1 93 ? -8.290 4.101 7.644 1.00 93.94 93 PHE A N 1
ATOM 724 C CA . PHE A 1 93 ? -8.230 3.226 8.805 1.00 93.94 93 PHE A CA 1
ATOM 725 C C . PHE A 1 93 ? -7.506 1.938 8.413 1.00 93.94 93 PHE A C 1
ATOM 727 O O . PHE A 1 93 ? -7.916 1.266 7.464 1.00 93.94 93 PHE A O 1
ATOM 734 N N . LEU A 1 94 ? -6.412 1.632 9.112 1.00 93.44 94 LEU A N 1
ATOM 735 C CA . LEU A 1 94 ? -5.574 0.469 8.847 1.00 93.44 94 LEU A CA 1
ATOM 736 C C . LEU A 1 94 ? -5.672 -0.505 10.013 1.00 93.44 94 LEU A C 1
ATOM 738 O O . LEU A 1 94 ? -5.584 -0.108 11.176 1.00 93.44 94 LEU A O 1
ATOM 742 N N . VAL A 1 95 ? -5.820 -1.780 9.681 1.00 91.75 95 VAL A N 1
ATOM 743 C CA . VAL A 1 95 ? -5.737 -2.888 10.629 1.00 91.75 95 VAL A CA 1
ATOM 744 C C . VAL A 1 95 ? -4.713 -3.871 10.099 1.00 91.75 95 VAL A C 1
ATOM 746 O O . VAL A 1 95 ? -4.849 -4.359 8.977 1.00 91.75 95 VAL A O 1
ATOM 749 N N . ASN A 1 96 ? -3.722 -4.158 10.931 1.00 91.00 96 ASN A N 1
ATOM 750 C CA . ASN A 1 96 ? -2.722 -5.181 10.691 1.00 91.00 96 ASN A CA 1
ATOM 751 C C . ASN A 1 96 ? -2.985 -6.342 11.649 1.00 91.00 96 ASN A C 1
ATOM 753 O O . ASN A 1 96 ? -3.249 -6.132 12.836 1.00 91.00 96 ASN A O 1
ATOM 757 N N . VAL A 1 97 ? -2.934 -7.560 11.123 1.00 90.25 97 VAL A N 1
ATOM 758 C CA . VAL A 1 97 ? -3.227 -8.786 11.860 1.00 90.25 97 VAL A CA 1
ATOM 759 C C . VAL A 1 97 ? -1.969 -9.638 11.911 1.00 90.25 97 VAL A C 1
ATOM 761 O O . VAL A 1 97 ? -1.454 -10.078 10.882 1.00 90.25 97 VAL A O 1
ATOM 764 N N . TRP A 1 98 ? -1.493 -9.888 13.126 1.00 89.81 98 TRP A N 1
ATOM 765 C CA . TRP A 1 98 ? -0.446 -10.862 13.409 1.00 89.81 98 TRP A CA 1
ATOM 766 C C . TRP A 1 98 ? -1.088 -12.108 14.014 1.00 89.81 98 TRP A C 1
ATOM 768 O O . TRP A 1 98 ? -2.018 -12.011 14.816 1.00 89.81 98 TRP A O 1
ATOM 778 N N . MET A 1 99 ? -0.610 -13.278 13.601 1.00 86.56 99 MET A N 1
ATOM 779 C CA . MET A 1 99 ? -1.078 -14.562 14.114 1.00 86.56 99 MET A CA 1
ATOM 780 C C . MET A 1 99 ? -0.057 -15.081 15.118 1.00 86.56 99 MET A C 1
ATOM 782 O O . MET A 1 99 ? 1.127 -15.101 14.811 1.00 86.56 99 MET A O 1
ATOM 786 N N . ASN A 1 100 ? -0.517 -15.524 16.289 1.00 84.38 100 ASN A N 1
ATOM 787 C CA . ASN A 1 100 ? 0.285 -16.128 17.370 1.00 84.38 100 ASN A CA 1
ATOM 788 C C . ASN A 1 100 ? 1.329 -15.221 18.045 1.00 84.38 100 ASN A C 1
ATOM 790 O O . ASN A 1 100 ? 1.719 -15.502 19.174 1.00 84.38 100 ASN A O 1
ATOM 794 N N . ASP A 1 101 ? 1.715 -14.122 17.407 1.00 81.62 101 ASP A N 1
ATOM 795 C CA . ASP A 1 101 ? 2.740 -13.204 17.880 1.00 81.62 101 ASP A CA 1
ATOM 796 C C . ASP A 1 101 ? 2.196 -11.783 18.052 1.00 81.62 101 ASP A C 1
ATOM 798 O O . ASP A 1 101 ? 1.205 -11.373 17.440 1.00 81.62 101 ASP A O 1
ATOM 802 N N . LYS A 1 102 ? 2.875 -11.008 18.898 1.00 79.12 102 LYS A N 1
ATOM 803 C CA . LYS A 1 102 ? 2.588 -9.596 19.148 1.00 79.12 102 LYS A CA 1
ATOM 804 C C . LYS A 1 102 ? 3.856 -8.784 18.867 1.00 79.12 102 LYS A C 1
ATOM 806 O O . LYS A 1 102 ? 4.892 -9.112 19.449 1.00 79.12 102 LYS A O 1
ATOM 811 N N . PRO A 1 103 ? 3.796 -7.720 18.043 1.00 78.94 103 PRO A N 1
ATOM 812 C CA . PRO A 1 103 ? 4.937 -6.827 17.863 1.00 78.94 103 PRO A CA 1
ATOM 813 C C . PRO A 1 103 ? 5.427 -6.284 19.209 1.00 78.94 103 PRO A C 1
ATOM 815 O O . PRO A 1 103 ? 4.614 -5.935 20.068 1.00 78.94 103 PRO A O 1
ATOM 818 N N . LEU A 1 104 ? 6.747 -6.207 19.388 1.00 75.88 104 LEU A N 1
ATOM 819 C CA . LEU A 1 104 ? 7.362 -5.836 20.667 1.00 75.88 104 LEU A CA 1
ATOM 820 C C . LEU A 1 104 ? 6.864 -4.475 21.174 1.00 75.88 104 LEU A C 1
ATOM 822 O O . LEU A 1 104 ? 6.478 -4.350 22.334 1.00 75.88 104 LEU A O 1
ATOM 826 N N . ASP A 1 105 ? 6.783 -3.502 20.268 1.00 75.62 105 ASP A N 1
ATOM 827 C CA . ASP A 1 105 ? 6.405 -2.119 20.575 1.00 75.62 105 ASP A CA 1
ATOM 828 C C . ASP A 1 105 ? 4.890 -1.873 20.498 1.00 75.62 105 ASP A C 1
ATOM 830 O O . ASP A 1 105 ? 4.420 -0.739 20.606 1.00 75.62 105 ASP A O 1
ATOM 834 N N . ALA A 1 106 ? 4.083 -2.928 20.329 1.00 81.44 106 ALA A N 1
ATOM 835 C CA . ALA A 1 106 ? 2.633 -2.806 20.375 1.00 81.44 106 ALA A CA 1
ATOM 836 C C . ALA A 1 106 ? 2.166 -2.579 21.823 1.00 81.44 106 ALA A C 1
ATOM 838 O O . ALA A 1 106 ? 1.961 -3.513 22.608 1.00 81.44 106 ALA A O 1
ATOM 839 N N . ILE A 1 107 ? 1.960 -1.315 22.183 1.00 85.94 107 ILE A N 1
ATOM 840 C CA . ILE A 1 107 ? 1.412 -0.930 23.483 1.00 85.94 107 ILE A CA 1
ATOM 841 C C . ILE A 1 107 ? -0.110 -1.071 23.443 1.00 85.94 107 ILE A C 1
ATOM 843 O O . ILE A 1 107 ? -0.779 -0.634 22.505 1.00 85.94 107 ILE A O 1
ATOM 847 N N . GLU A 1 108 ? -0.678 -1.691 24.475 1.00 87.19 108 GLU A N 1
ATOM 848 C CA . GLU A 1 108 ? -2.129 -1.731 24.612 1.00 87.19 108 GLU A CA 1
ATOM 849 C C . GLU A 1 108 ? -2.686 -0.319 24.798 1.00 87.19 108 GLU A C 1
ATOM 851 O O . GLU A 1 108 ? -2.168 0.471 25.587 1.00 87.19 108 GLU A O 1
ATOM 856 N N . LEU A 1 109 ? -3.794 -0.019 24.117 1.00 87.94 109 LEU A N 1
ATOM 857 C CA . LEU A 1 109 ? -4.520 1.227 24.343 1.00 87.94 109 LEU A CA 1
ATOM 858 C C . LEU A 1 109 ? -4.863 1.378 25.832 1.00 87.94 109 LEU A C 1
ATOM 860 O O . LEU A 1 109 ? -5.225 0.405 26.503 1.00 87.94 109 LEU A O 1
ATOM 864 N N . ASN A 1 110 ? -4.787 2.607 26.346 1.00 93.56 110 ASN A N 1
ATOM 865 C CA . ASN A 1 110 ? -5.093 2.876 27.748 1.00 93.56 110 ASN A CA 1
ATOM 866 C C . ASN A 1 110 ? -6.533 2.454 28.108 1.00 93.56 110 ASN A C 1
ATOM 868 O O . ASN A 1 110 ? -7.407 2.292 27.251 1.00 93.56 110 ASN A O 1
ATOM 872 N N . GLU A 1 111 ? -6.783 2.221 29.396 1.00 92.94 111 GLU A N 1
ATOM 873 C CA . GLU A 1 111 ? -8.057 1.664 29.857 1.00 92.94 111 GLU A CA 1
ATOM 874 C C . GLU A 1 111 ? -9.260 2.545 29.497 1.00 92.94 111 GLU A C 1
ATOM 876 O O . GLU A 1 111 ? -10.298 2.015 29.109 1.00 92.94 111 GLU A O 1
ATOM 881 N N . GLU A 1 112 ? -9.115 3.869 29.558 1.00 93.69 112 GLU A N 1
ATOM 882 C CA . GLU A 1 112 ? -10.163 4.823 29.189 1.00 93.69 112 GLU A CA 1
ATOM 883 C C . GLU A 1 112 ? -10.549 4.700 27.710 1.00 93.69 112 GLU A C 1
ATOM 885 O O . GLU A 1 112 ? -11.725 4.546 27.386 1.00 93.69 112 GLU A O 1
ATOM 890 N N . THR A 1 113 ? -9.563 4.665 26.812 1.00 88.44 113 THR A N 1
ATOM 891 C CA . THR A 1 113 ? -9.776 4.491 25.369 1.00 88.44 113 THR A CA 1
ATOM 892 C C . THR A 1 113 ? -10.398 3.132 25.084 1.00 88.44 113 THR A C 1
ATOM 894 O O . THR A 1 113 ? -11.361 3.039 24.326 1.00 88.44 113 THR A O 1
ATOM 897 N N . ARG A 1 114 ? -9.914 2.066 25.734 1.00 88.50 114 ARG A N 1
ATOM 898 C CA . ARG A 1 114 ? -10.510 0.729 25.607 1.00 88.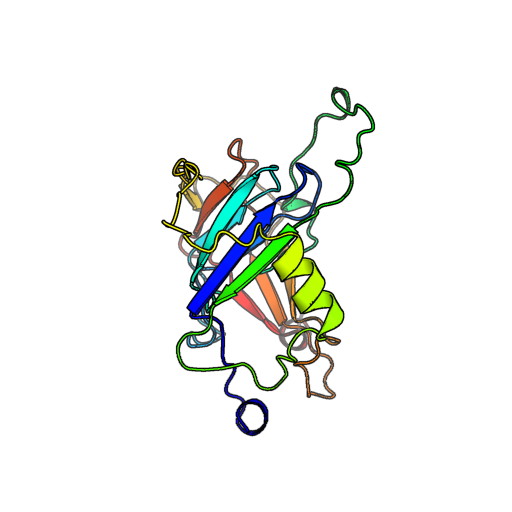50 114 ARG A CA 1
ATOM 899 C C . ARG A 1 114 ? -11.954 0.709 26.097 1.00 88.50 114 ARG A C 1
ATOM 901 O O . ARG A 1 114 ? -12.796 0.118 25.431 1.00 88.50 114 ARG A O 1
ATOM 908 N N . LYS A 1 115 ? -12.258 1.357 27.225 1.00 85.69 115 LYS A N 1
ATOM 909 C CA . LYS A 1 115 ? -13.622 1.500 27.757 1.00 85.69 115 LYS A CA 1
ATOM 910 C C . LYS A 1 115 ? -14.509 2.288 26.801 1.00 85.69 115 LYS A C 1
ATOM 912 O O . LYS A 1 115 ? -15.632 1.864 26.567 1.00 85.69 115 LYS A O 1
ATOM 917 N N . LEU A 1 116 ? -14.007 3.372 26.211 1.00 84.69 116 LEU A N 1
ATOM 918 C CA . LEU A 1 116 ? -14.734 4.172 25.226 1.00 84.69 116 LEU A CA 1
ATOM 919 C C . LEU A 1 116 ? -15.027 3.376 23.948 1.00 84.69 116 LEU A C 1
ATOM 921 O O . LEU A 1 116 ? -16.146 3.400 23.445 1.00 84.69 116 LEU A O 1
ATOM 925 N N . LEU A 1 117 ? -14.039 2.643 23.430 1.00 82.12 117 LEU A N 1
ATOM 926 C CA . LEU A 1 117 ? -14.223 1.766 22.274 1.00 82.12 117 LEU A CA 1
ATOM 927 C C . LEU A 1 117 ? -15.224 0.650 22.589 1.00 82.12 117 LEU A C 1
ATOM 929 O O . LEU A 1 117 ? -16.114 0.393 21.786 1.00 82.12 117 LEU A O 1
ATOM 933 N N . LYS A 1 118 ? -15.135 0.045 23.779 1.00 80.31 118 LYS A N 1
ATOM 934 C CA . LYS A 1 118 ? -16.066 -0.989 24.256 1.00 80.31 118 LYS A CA 1
ATOM 935 C C . LYS A 1 118 ? -17.464 -0.473 24.584 1.00 80.31 118 LYS A C 1
ATOM 937 O O . LYS A 1 118 ? -18.382 -1.273 24.566 1.00 80.31 118 LYS A O 1
ATOM 942 N N . SER A 1 119 ? -17.632 0.801 24.941 1.00 78.06 119 SER A N 1
ATOM 943 C CA . SER A 1 119 ? -18.945 1.388 25.240 1.00 78.06 119 SER A CA 1
ATOM 944 C C . SER A 1 119 ? -19.646 1.894 23.983 1.00 78.06 119 SER A C 1
ATOM 946 O O . SER A 1 119 ? -20.874 1.897 23.916 1.00 78.06 119 SER A O 1
ATOM 948 N N . ARG A 1 120 ? -18.865 2.310 22.976 1.00 71.25 120 ARG A N 1
ATOM 949 C CA . ARG A 1 120 ? -19.356 2.646 21.634 1.00 71.25 120 ARG A CA 1
ATOM 950 C C . ARG A 1 120 ? -19.609 1.413 20.780 1.00 71.25 120 ARG A C 1
ATOM 952 O O . ARG A 1 120 ? -20.546 1.416 19.985 1.00 71.25 120 ARG A O 1
ATOM 959 N N . ALA A 1 121 ? -18.821 0.358 20.962 1.00 63.44 121 ALA A N 1
ATOM 960 C CA . ALA A 1 121 ? -19.243 -0.979 20.587 1.00 63.44 121 ALA A CA 1
ATOM 961 C C . ALA A 1 121 ? -20.463 -1.297 21.455 1.00 63.44 121 ALA A C 1
ATOM 963 O O . ALA A 1 121 ? -20.351 -1.343 22.672 1.00 63.44 121 ALA A O 1
ATOM 964 N N . LYS A 1 122 ? -21.657 -1.428 20.872 1.00 55.72 122 LYS A N 1
ATOM 965 C CA . LYS A 1 122 ? -22.838 -1.791 21.665 1.00 55.72 122 LYS A CA 1
ATOM 966 C C . LYS A 1 122 ? -22.509 -3.075 22.447 1.00 55.72 122 LYS A C 1
ATOM 968 O O . LYS A 1 122 ? -22.177 -4.067 21.795 1.00 55.72 122 LYS A O 1
ATOM 973 N N . PRO A 1 123 ? -22.585 -3.086 23.794 1.00 47.28 123 PRO A N 1
ATOM 974 C CA . PRO A 1 123 ? -22.426 -4.304 24.570 1.00 47.28 123 PRO A CA 1
ATOM 975 C C . PRO A 1 123 ? -23.676 -5.139 24.326 1.00 47.28 123 PRO A C 1
ATOM 977 O O . PRO A 1 123 ? -24.678 -5.019 25.023 1.00 47.28 123 PRO A O 1
ATOM 980 N N . CYS A 1 124 ? -23.662 -5.923 23.260 1.00 43.28 124 CYS A N 1
ATOM 981 C CA . CYS A 1 124 ? -24.665 -6.940 23.067 1.00 43.28 124 CYS A CA 1
ATOM 982 C C . CYS A 1 124 ? -24.135 -8.154 23.837 1.00 43.28 124 CYS A C 1
ATOM 984 O O . CYS A 1 124 ? -23.150 -8.782 23.466 1.00 43.28 124 CYS A O 1
ATOM 986 N N . SER A 1 125 ? -24.715 -8.414 25.006 1.00 47.47 125 SER A N 1
ATOM 987 C CA . SER A 1 125 ? -24.426 -9.615 25.800 1.00 47.47 125 SER A CA 1
ATOM 988 C C . SER A 1 125 ? -24.783 -10.910 25.056 1.00 47.47 125 SER A C 1
ATOM 990 O O . SER A 1 125 ? -24.379 -11.977 25.495 1.00 47.47 125 SER A O 1
ATOM 992 N N . ASP A 1 126 ? -25.444 -10.775 23.903 1.00 42.12 126 ASP A N 1
ATOM 993 C CA . ASP A 1 126 ? -25.737 -11.796 22.907 1.00 42.12 126 ASP A CA 1
ATOM 994 C C . ASP A 1 126 ? -25.307 -11.298 21.510 1.00 42.12 126 ASP A C 1
ATOM 996 O O . ASP A 1 126 ? -26.136 -11.188 20.607 1.00 42.12 126 ASP A O 1
ATOM 1000 N N . ILE A 1 127 ? -24.021 -10.957 21.300 1.00 47.50 127 ILE A N 1
ATOM 1001 C CA . ILE A 1 127 ? -23.483 -10.917 19.925 1.00 47.50 127 ILE A CA 1
ATOM 1002 C C . ILE A 1 127 ? -23.499 -12.370 19.417 1.00 47.50 127 ILE A C 1
ATOM 1004 O O . ILE A 1 127 ? -22.475 -13.045 19.353 1.00 47.50 127 ILE A O 1
ATOM 1008 N N . GLU A 1 128 ? -24.667 -12.841 18.972 1.00 42.47 128 GLU A N 1
ATOM 1009 C CA . GLU A 1 128 ? -24.726 -13.415 17.633 1.00 42.47 128 GLU A CA 1
ATOM 1010 C C . GLU A 1 128 ? -23.877 -12.459 16.792 1.00 42.47 128 GLU A C 1
ATOM 1012 O O . GLU A 1 128 ? -24.073 -11.244 16.900 1.00 42.47 128 GLU A O 1
ATOM 1017 N N . ILE A 1 129 ? -22.860 -12.931 16.064 1.00 48.28 129 ILE A N 1
ATOM 1018 C CA . ILE A 1 129 ? -22.245 -12.082 15.043 1.00 48.28 129 ILE A CA 1
ATOM 1019 C C . ILE A 1 129 ? -23.396 -11.784 14.087 1.00 48.28 129 ILE A C 1
ATOM 1021 O O . ILE A 1 129 ? -23.618 -12.502 13.118 1.00 48.28 129 ILE A O 1
ATOM 1025 N N . ILE A 1 130 ? -24.171 -10.743 14.390 1.00 43.00 130 ILE A N 1
ATOM 1026 C CA . ILE A 1 130 ? -25.076 -10.105 13.475 1.00 43.00 130 ILE A CA 1
ATOM 1027 C C . ILE A 1 130 ? -24.075 -9.409 12.584 1.00 43.00 130 ILE A C 1
ATOM 1029 O O . ILE A 1 130 ? -23.694 -8.257 12.797 1.00 43.00 130 ILE A O 1
ATOM 1033 N N . ASN A 1 131 ? -23.559 -10.184 11.634 1.00 46.91 131 ASN A N 1
ATOM 1034 C CA . ASN A 1 131 ? -23.088 -9.661 10.388 1.00 46.91 131 ASN A CA 1
ATOM 1035 C C . ASN A 1 131 ? -24.257 -8.780 9.955 1.00 46.91 131 ASN A C 1
ATOM 1037 O O . ASN A 1 131 ? -25.279 -9.298 9.511 1.00 46.91 131 ASN A O 1
ATOM 1041 N N . GLN A 1 132 ? -24.194 -7.470 10.216 1.00 47.31 132 GLN A N 1
ATOM 1042 C CA . GLN A 1 132 ? -25.240 -6.522 9.823 1.00 47.31 132 GLN A CA 1
ATOM 1043 C C . GLN A 1 132 ? -25.234 -6.363 8.295 1.00 47.31 132 GLN A C 1
ATOM 1045 O O . GLN A 1 132 ? -25.422 -5.263 7.794 1.00 47.31 132 GLN A O 1
ATOM 1050 N N . GLY A 1 133 ? -24.923 -7.445 7.573 1.00 45.62 133 GLY A N 1
ATOM 1051 C CA . GLY A 1 133 ? -24.480 -7.444 6.202 1.00 45.62 133 GLY A CA 1
ATOM 1052 C C . GLY A 1 133 ? -23.484 -6.321 6.000 1.00 45.62 133 GLY A C 1
ATOM 1053 O O . GLY A 1 133 ? -23.784 -5.386 5.265 1.00 45.62 133 GLY A O 1
ATOM 1054 N N . ALA A 1 134 ? -22.303 -6.376 6.631 1.00 56.91 134 ALA A N 1
ATOM 1055 C CA . ALA A 1 134 ? -21.182 -5.710 5.976 1.00 56.91 134 ALA A CA 1
ATOM 1056 C C . ALA A 1 134 ? -20.926 -6.531 4.706 1.00 56.91 134 ALA A C 1
ATOM 1058 O O . ALA A 1 134 ? -20.120 -7.457 4.691 1.00 56.91 134 ALA A O 1
ATOM 1059 N N . GLU A 1 135 ? -21.745 -6.281 3.688 1.00 68.69 135 GLU A N 1
ATOM 1060 C CA . GLU A 1 135 ? -21.653 -6.926 2.397 1.00 68.69 135 GLU A CA 1
ATOM 1061 C C . GLU A 1 135 ? -20.438 -6.317 1.720 1.00 68.69 135 GLU A C 1
ATOM 1063 O O . GLU A 1 135 ? -20.460 -5.200 1.195 1.00 68.69 135 GLU A O 1
ATOM 1068 N N . PHE A 1 136 ? -19.333 -7.048 1.802 1.00 75.44 136 PHE A N 1
ATOM 1069 C CA . PHE A 1 136 ? -18.192 -6.785 0.956 1.00 75.44 136 PHE A CA 1
ATOM 1070 C C . PHE A 1 136 ? -18.581 -7.224 -0.446 1.00 75.44 136 PHE A C 1
ATOM 1072 O O . PHE A 1 136 ? -18.694 -8.410 -0.739 1.00 75.44 136 PHE A O 1
ATOM 1079 N N . ASN A 1 137 ? -18.832 -6.239 -1.297 1.00 82.75 137 ASN A N 1
ATOM 1080 C CA . ASN A 1 137 ? -18.932 -6.486 -2.719 1.00 82.75 137 ASN A CA 1
ATOM 1081 C C . ASN A 1 137 ? -17.509 -6.627 -3.247 1.00 82.75 137 ASN A C 1
ATOM 1083 O O . ASN A 1 137 ? -16.741 -5.660 -3.212 1.00 82.75 137 ASN A O 1
ATOM 1087 N N . ASP A 1 138 ? -17.164 -7.827 -3.707 1.00 86.50 138 ASP A N 1
ATOM 1088 C CA . ASP A 1 138 ? -15.870 -8.084 -4.324 1.00 86.50 138 ASP A CA 1
ATOM 1089 C C . ASP A 1 138 ? -15.660 -7.111 -5.488 1.00 86.50 138 ASP A C 1
ATOM 1091 O O . ASP A 1 138 ? -16.435 -7.058 -6.447 1.00 86.50 138 ASP A O 1
ATOM 1095 N N . LEU A 1 139 ? -14.595 -6.317 -5.397 1.00 86.44 139 LEU A N 1
ATOM 1096 C CA . LEU A 1 139 ? -14.192 -5.427 -6.473 1.00 86.44 139 LEU A CA 1
ATOM 1097 C C . LEU A 1 139 ? -13.251 -6.182 -7.403 1.00 86.44 139 LEU A C 1
ATOM 1099 O O . LEU A 1 139 ? -12.170 -6.614 -7.002 1.00 86.44 139 LEU A O 1
ATOM 1103 N N . HIS A 1 140 ? -13.646 -6.306 -8.667 1.00 89.44 140 HIS A N 1
ATOM 1104 C CA . HIS A 1 140 ? -12.762 -6.838 -9.692 1.00 89.44 140 HIS A CA 1
ATOM 1105 C C . HIS A 1 140 ? -11.578 -5.885 -9.915 1.00 89.44 140 HIS A C 1
ATOM 1107 O O . HIS A 1 140 ? -11.766 -4.711 -10.241 1.00 89.44 140 HIS A O 1
ATOM 1113 N N . ILE A 1 141 ? -10.355 -6.396 -9.758 1.00 91.81 141 ILE A N 1
ATOM 1114 C CA . ILE A 1 141 ? -9.125 -5.652 -10.040 1.00 91.81 141 ILE A CA 1
ATOM 1115 C C . ILE A 1 141 ? -8.730 -5.924 -11.489 1.00 91.81 141 ILE A C 1
ATOM 1117 O O . ILE A 1 141 ? -8.265 -7.015 -11.817 1.00 91.81 141 ILE A O 1
ATOM 1121 N N . SER A 1 142 ? -8.891 -4.921 -12.349 1.00 90.31 142 SER A N 1
ATOM 1122 C CA . SER A 1 142 ? -8.399 -4.982 -13.725 1.00 90.31 142 SER A CA 1
ATOM 1123 C C . SER A 1 142 ? -6.871 -5.059 -13.734 1.00 90.31 142 SER A C 1
ATOM 1125 O O . SER A 1 142 ? -6.220 -4.253 -13.063 1.00 90.31 142 SER A O 1
ATOM 1127 N N . SER A 1 143 ? -6.311 -5.997 -14.501 1.00 89.94 143 SER A N 1
ATOM 1128 C CA . SER A 1 143 ? -4.865 -6.101 -14.731 1.00 89.94 143 SER A CA 1
ATOM 1129 C C . SER A 1 143 ? -4.506 -5.621 -16.129 1.00 89.94 143 SER A C 1
ATOM 1131 O O . SER A 1 143 ? -5.253 -5.877 -17.075 1.00 89.94 143 SER A O 1
ATOM 1133 N N . PHE A 1 144 ? -3.352 -4.979 -16.278 1.00 85.81 144 PHE A N 1
ATOM 1134 C CA . PHE A 1 14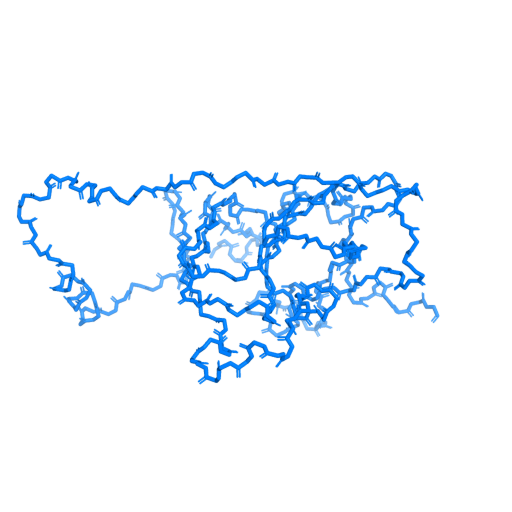4 ? -2.770 -4.708 -17.588 1.00 85.81 144 PHE A CA 1
ATOM 1135 C C . PHE A 1 144 ? -1.280 -5.027 -17.612 1.00 85.81 144 PHE A C 1
ATOM 1137 O O . PHE A 1 144 ? -0.549 -4.782 -16.652 1.00 85.81 144 PHE A O 1
ATOM 1144 N N . ALA A 1 145 ? -0.848 -5.566 -18.750 1.00 87.50 145 ALA A N 1
ATOM 1145 C CA . ALA A 1 145 ? 0.540 -5.897 -19.009 1.00 87.50 145 ALA A CA 1
ATOM 1146 C C . ALA A 1 145 ? 1.285 -4.681 -19.559 1.00 87.50 145 ALA A C 1
ATOM 1148 O O . ALA A 1 145 ? 0.864 -4.048 -20.535 1.00 87.50 145 ALA A O 1
ATOM 1149 N N . MET A 1 146 ? 2.409 -4.384 -18.931 1.00 83.38 146 MET A N 1
ATOM 1150 C CA . MET A 1 146 ? 3.275 -3.274 -19.256 1.00 83.38 146 MET A CA 1
ATOM 1151 C C . MET A 1 146 ? 4.464 -3.801 -20.063 1.00 83.38 146 MET A C 1
ATOM 1153 O O . MET A 1 146 ? 5.424 -4.328 -19.507 1.00 83.38 146 MET A O 1
ATOM 1157 N N . ASN A 1 147 ? 4.355 -3.689 -21.388 1.00 79.06 147 ASN A N 1
ATOM 1158 C CA . ASN A 1 147 ? 5.314 -4.215 -22.360 1.00 79.06 147 ASN A CA 1
ATOM 1159 C C . ASN A 1 147 ? 5.669 -3.122 -23.385 1.00 79.06 147 ASN A C 1
ATOM 1161 O O . ASN A 1 147 ? 4.915 -2.158 -23.538 1.00 79.06 147 ASN A O 1
ATOM 1165 N N . GLU A 1 148 ? 6.736 -3.327 -24.168 1.00 63.50 148 GLU A N 1
ATOM 1166 C CA . GLU A 1 148 ? 7.219 -2.395 -25.212 1.00 63.50 148 GLU A CA 1
ATOM 1167 C C . GLU A 1 148 ? 6.123 -1.889 -26.171 1.00 63.50 148 GLU A C 1
ATOM 1169 O O . GLU A 1 148 ? 6.173 -0.757 -26.640 1.00 63.50 148 GLU A O 1
ATOM 1174 N N . VAL A 1 149 ? 5.104 -2.711 -26.442 1.00 57.00 149 VAL A N 1
ATOM 1175 C CA . VAL A 1 149 ? 4.015 -2.409 -27.389 1.00 57.00 149 VAL A CA 1
ATOM 1176 C C . VAL A 1 149 ? 3.023 -1.364 -26.847 1.00 57.00 149 VAL A C 1
ATOM 1178 O O . VAL A 1 149 ? 2.357 -0.695 -27.633 1.00 57.00 149 VAL A O 1
ATOM 1181 N N . ASN A 1 150 ? 2.948 -1.190 -25.522 1.00 55.47 150 ASN A N 1
ATOM 1182 C CA . ASN A 1 150 ? 1.934 -0.374 -24.843 1.00 55.47 150 ASN A CA 1
ATOM 1183 C C . ASN A 1 150 ? 2.509 0.853 -24.116 1.00 55.47 150 ASN A C 1
ATOM 1185 O O . ASN A 1 150 ? 1.783 1.483 -23.356 1.00 55.47 150 ASN A O 1
ATOM 1189 N N . GLN A 1 151 ? 3.789 1.203 -24.309 1.00 57.72 151 GLN A N 1
ATOM 1190 C CA . GLN A 1 151 ? 4.360 2.419 -23.721 1.00 57.72 151 GLN A CA 1
ATOM 1191 C C . GLN A 1 151 ? 4.901 3.386 -24.768 1.00 57.72 151 GLN A C 1
ATOM 1193 O O . GLN A 1 151 ? 6.035 3.296 -25.230 1.00 57.72 151 GLN A O 1
ATOM 1198 N N . CYS A 1 152 ? 4.088 4.407 -25.037 1.00 45.06 152 CYS A N 1
ATOM 1199 C CA . CYS A 1 152 ? 4.538 5.701 -25.525 1.00 45.06 152 CYS A CA 1
ATOM 1200 C C . CYS A 1 152 ? 4.386 6.734 -24.393 1.00 45.06 152 CYS A C 1
ATOM 1202 O O . CYS A 1 152 ? 3.590 7.665 -24.478 1.00 45.06 152 CYS A O 1
ATOM 1204 N N . GLY A 1 153 ? 5.175 6.582 -23.327 1.00 52.28 153 GLY A N 1
ATOM 1205 C CA . GLY A 1 153 ? 5.391 7.612 -22.312 1.00 52.28 153 GLY A CA 1
ATOM 1206 C C . GLY A 1 153 ? 6.883 7.909 -22.212 1.00 52.28 153 GLY A C 1
ATOM 1207 O O . GLY A 1 153 ? 7.622 7.134 -21.620 1.00 52.28 153 GLY A O 1
ATOM 1208 N N . LYS A 1 154 ? 7.338 9.018 -22.799 1.00 53.16 154 LYS A N 1
ATOM 1209 C CA . LYS A 1 154 ? 8.754 9.415 -22.963 1.00 53.16 154 LYS A CA 1
ATOM 1210 C C . LYS A 1 154 ? 9.528 9.695 -21.657 1.00 53.16 154 LYS A C 1
ATOM 1212 O O . LYS A 1 154 ? 10.666 10.143 -21.719 1.00 53.16 154 LYS A O 1
ATOM 1217 N N . ASP A 1 155 ? 8.937 9.432 -20.495 1.00 64.38 155 ASP A N 1
ATOM 1218 C CA . ASP A 1 155 ? 9.308 10.092 -19.237 1.00 64.38 155 ASP A CA 1
ATOM 1219 C C . ASP A 1 155 ? 9.972 9.160 -18.204 1.00 64.38 155 ASP A C 1
ATOM 1221 O O . ASP A 1 155 ? 10.042 9.504 -17.026 1.00 64.38 155 ASP A O 1
ATOM 1225 N N . GLY A 1 156 ? 10.432 7.974 -18.618 1.00 81.44 156 GLY A N 1
ATOM 1226 C CA . GLY A 1 156 ? 11.280 7.091 -17.803 1.00 81.44 156 GLY A CA 1
ATOM 1227 C C . GLY A 1 156 ? 10.645 6.526 -16.520 1.00 81.44 156 GLY A C 1
ATOM 1228 O O . GLY A 1 156 ? 9.444 6.686 -16.261 1.00 81.44 156 GLY A O 1
ATOM 1229 N N . LYS A 1 157 ? 11.479 5.828 -15.733 1.00 89.19 157 LYS A N 1
ATOM 1230 C CA . LYS A 1 157 ? 11.141 5.302 -14.401 1.00 89.19 157 LYS A CA 1
ATOM 1231 C C . LYS A 1 157 ? 10.933 6.452 -13.405 1.00 89.19 157 LYS A C 1
ATOM 1233 O O . LYS A 1 157 ? 11.530 7.517 -13.531 1.00 89.19 157 LYS A O 1
ATOM 1238 N N . ILE A 1 158 ? 10.091 6.226 -12.404 1.00 91.00 158 ILE A N 1
ATOM 1239 C CA . ILE A 1 158 ? 9.910 7.096 -11.240 1.00 91.00 158 ILE A CA 1
ATOM 1240 C C . ILE A 1 158 ? 10.517 6.433 -10.009 1.00 91.00 158 ILE A C 1
ATOM 1242 O O . ILE A 1 158 ? 10.462 5.212 -9.879 1.00 91.00 158 ILE A O 1
ATOM 1246 N N . LEU A 1 159 ? 11.045 7.246 -9.097 1.00 91.19 159 LEU A N 1
ATOM 1247 C CA . LEU A 1 159 ? 11.575 6.794 -7.814 1.00 91.19 159 LEU A CA 1
ATOM 1248 C C . LEU A 1 159 ? 10.543 7.038 -6.716 1.00 91.19 159 LEU A C 1
ATOM 1250 O O . LEU A 1 159 ? 10.018 8.144 -6.562 1.00 91.19 159 LEU A O 1
ATOM 1254 N N . LEU A 1 160 ? 10.241 5.991 -5.959 1.00 89.94 160 LEU A N 1
ATOM 1255 C CA . LEU A 1 160 ? 9.299 6.031 -4.852 1.00 89.94 160 LEU A CA 1
ATOM 1256 C C . LEU A 1 160 ? 10.058 5.815 -3.540 1.00 89.94 160 LEU A C 1
ATOM 1258 O O . LEU A 1 160 ? 10.596 4.726 -3.352 1.00 89.94 160 LEU A O 1
ATOM 1262 N N . PRO A 1 161 ? 10.086 6.795 -2.621 1.00 85.06 161 PRO A N 1
ATOM 1263 C CA . PRO A 1 161 ? 10.669 6.587 -1.302 1.00 85.06 161 PRO A CA 1
ATOM 1264 C C . PRO A 1 161 ? 9.748 5.668 -0.490 1.00 85.06 161 PRO A C 1
ATOM 1266 O O . PRO A 1 161 ? 8.582 6.004 -0.260 1.00 85.06 161 PRO A O 1
ATOM 1269 N N . PHE A 1 162 ? 10.250 4.499 -0.088 1.00 72.00 162 PHE A N 1
ATOM 1270 C CA . PHE A 1 162 ? 9.496 3.519 0.706 1.00 72.00 162 PHE A CA 1
ATOM 1271 C C . PHE A 1 162 ? 9.933 3.487 2.168 1.00 72.00 162 PHE A C 1
ATOM 1273 O O . PHE A 1 162 ? 9.089 3.335 3.049 1.00 72.00 162 PHE A O 1
ATOM 1280 N N . ILE A 1 163 ? 11.222 3.699 2.429 1.00 65.19 163 ILE A N 1
ATOM 1281 C CA . ILE A 1 163 ? 11.767 3.872 3.776 1.00 65.19 163 ILE A CA 1
ATOM 1282 C C . ILE A 1 163 ? 12.565 5.173 3.756 1.00 65.19 163 ILE A C 1
ATOM 1284 O O . ILE A 1 163 ? 13.574 5.268 3.061 1.00 65.19 163 ILE A O 1
ATOM 1288 N N . SER A 1 164 ? 12.073 6.196 4.459 1.00 49.91 164 SER A N 1
ATOM 1289 C CA . SER A 1 164 ? 12.829 7.433 4.667 1.00 49.91 164 SER A CA 1
ATOM 1290 C C . SER A 1 164 ? 14.026 7.159 5.573 1.00 49.91 164 SER A C 1
ATOM 1292 O O . SER A 1 164 ? 13.896 6.364 6.500 1.00 49.91 164 SER A O 1
ATOM 1294 N N . ALA A 1 165 ? 15.123 7.894 5.386 1.00 46.09 165 ALA A N 1
ATOM 1295 C CA . ALA A 1 165 ? 16.276 7.908 6.294 1.00 46.09 165 ALA A CA 1
ATOM 1296 C C . ALA A 1 165 ? 15.891 8.102 7.778 1.00 46.09 165 ALA A C 1
ATOM 1298 O O . ALA A 1 165 ? 16.570 7.640 8.682 1.00 46.09 165 ALA A O 1
ATOM 1299 N N . GLU A 1 166 ? 14.763 8.775 8.022 1.00 39.00 166 GLU A N 1
ATOM 1300 C CA . GLU A 1 166 ? 14.213 9.093 9.345 1.00 39.00 166 GLU A CA 1
ATOM 1301 C C . GLU A 1 166 ? 13.249 8.019 9.888 1.00 39.00 166 GLU A C 1
ATOM 1303 O O . GLU A 1 166 ? 12.631 8.202 10.940 1.00 39.00 166 GLU A O 1
ATOM 1308 N N . ALA A 1 167 ? 13.030 6.921 9.155 1.00 48.25 167 ALA A N 1
ATOM 1309 C CA . ALA A 1 167 ? 12.160 5.853 9.624 1.00 48.25 167 ALA A CA 1
ATOM 1310 C C . ALA A 1 167 ? 12.794 5.185 10.849 1.00 48.25 167 ALA A C 1
ATOM 1312 O O . ALA A 1 167 ? 13.983 4.890 10.850 1.00 48.25 167 ALA A O 1
ATOM 1313 N N . ALA A 1 168 ? 11.981 4.866 11.859 1.00 41.94 168 ALA A N 1
ATOM 1314 C CA . ALA A 1 168 ? 12.418 4.262 13.126 1.00 41.94 168 ALA A CA 1
ATOM 1315 C C . ALA A 1 168 ? 13.119 2.885 13.002 1.00 41.94 168 ALA A C 1
ATOM 1317 O O . ALA A 1 168 ? 13.428 2.270 14.015 1.00 41.94 168 ALA A O 1
ATOM 1318 N N . TRP A 1 169 ? 13.310 2.391 11.776 1.00 44.16 169 TRP A N 1
ATOM 1319 C CA . TRP A 1 169 ? 13.942 1.119 11.428 1.00 44.16 169 TRP A CA 1
ATOM 1320 C C . TRP A 1 169 ? 15.305 1.294 10.740 1.00 44.16 169 TRP A C 1
ATOM 1322 O O . TRP A 1 169 ? 15.936 0.293 10.417 1.00 44.16 169 TRP A O 1
ATOM 1332 N N . VAL A 1 170 ? 15.740 2.532 10.479 1.00 45.69 170 VAL A N 1
ATOM 1333 C CA . VAL A 1 170 ? 17.074 2.831 9.949 1.00 45.69 170 VAL A CA 1
ATOM 1334 C C . VAL A 1 170 ? 17.983 3.102 11.149 1.00 45.69 170 VAL A C 1
ATOM 1336 O O . VAL A 1 170 ? 18.044 4.220 11.649 1.00 45.69 170 VAL A O 1
ATOM 1339 N N . ASP A 1 171 ? 18.639 2.051 11.648 1.00 44.44 171 ASP A N 1
ATOM 1340 C CA . ASP A 1 171 ? 19.671 2.154 12.697 1.00 44.44 171 ASP A CA 1
ATOM 1341 C C . ASP A 1 171 ? 21.030 2.617 12.130 1.00 44.44 171 ASP A C 1
ATOM 1343 O O . ASP A 1 171 ? 21.986 2.824 12.881 1.00 44.44 171 ASP A O 1
ATOM 1347 N N . ASP A 1 172 ? 21.126 2.798 10.811 1.00 46.25 172 ASP A N 1
ATOM 1348 C CA . ASP A 1 172 ? 22.385 3.088 10.142 1.00 46.25 172 ASP A CA 1
ATOM 1349 C C . ASP A 1 172 ? 22.643 4.598 10.046 1.00 46.25 172 ASP A C 1
ATOM 1351 O O . ASP A 1 172 ? 21.884 5.365 9.449 1.00 46.25 172 ASP A O 1
ATOM 1355 N N . GLU A 1 173 ? 23.795 5.016 10.578 1.00 44.12 173 GLU A N 1
ATOM 1356 C CA . GLU A 1 173 ? 24.361 6.370 10.464 1.00 44.12 173 GLU A CA 1
ATOM 1357 C C . GLU A 1 173 ? 24.606 6.825 9.002 1.00 44.12 173 GLU A C 1
ATOM 1359 O O . GLU A 1 173 ? 25.052 7.950 8.777 1.00 44.12 173 GLU A O 1
ATOM 1364 N N . SER A 1 174 ? 24.324 5.977 8.003 1.00 50.22 174 SER A N 1
ATOM 1365 C CA . SER A 1 174 ? 24.457 6.275 6.572 1.00 50.22 174 SER A CA 1
ATOM 1366 C C . SER A 1 174 ? 23.332 7.155 6.025 1.00 50.22 174 SER A C 1
ATOM 1368 O O . SER A 1 174 ? 23.520 7.800 4.998 1.00 50.22 174 SER A O 1
ATOM 1370 N N . GLY A 1 175 ? 22.170 7.207 6.690 1.00 48.84 175 GLY A N 1
ATOM 1371 C CA . GLY A 1 175 ? 21.026 7.999 6.232 1.00 48.84 175 GLY A CA 1
ATOM 1372 C C . GLY A 1 175 ? 20.465 7.579 4.866 1.00 48.84 175 GLY A C 1
ATOM 1373 O O . GLY A 1 175 ? 19.692 8.340 4.294 1.00 48.84 175 GLY A O 1
ATOM 1374 N N . ALA A 1 176 ? 20.831 6.401 4.346 1.00 55.72 176 ALA A N 1
ATOM 1375 C CA . ALA A 1 176 ? 20.446 5.964 3.009 1.00 55.72 176 ALA A CA 1
ATOM 1376 C C . ALA A 1 176 ? 18.984 5.479 2.974 1.00 55.72 176 ALA A C 1
ATOM 1378 O O . ALA A 1 176 ? 18.613 4.496 3.620 1.00 55.72 176 ALA A O 1
ATOM 1379 N N . GLY A 1 177 ? 18.132 6.162 2.206 1.00 67.19 177 GLY A N 1
ATOM 1380 C CA . GLY A 1 177 ? 16.743 5.747 1.981 1.00 67.19 177 GLY A CA 1
ATOM 1381 C C . GLY A 1 177 ? 16.613 4.497 1.096 1.00 67.19 177 GLY A C 1
ATOM 1382 O O . GLY A 1 177 ? 17.436 4.247 0.215 1.00 67.19 177 GLY A O 1
ATOM 1383 N N . THR A 1 178 ? 15.541 3.715 1.284 1.00 78.12 178 THR A N 1
ATOM 1384 C CA . THR A 1 178 ? 15.162 2.639 0.344 1.00 78.12 178 THR A CA 1
ATOM 1385 C C . THR A 1 178 ? 14.154 3.162 -0.670 1.00 78.12 178 THR A C 1
ATOM 1387 O O . THR A 1 178 ? 13.074 3.648 -0.301 1.00 78.12 178 THR A O 1
ATOM 1390 N N . TYR A 1 179 ? 14.480 2.997 -1.950 1.00 87.62 179 TYR A N 1
ATOM 1391 C CA . TYR A 1 179 ? 13.665 3.451 -3.067 1.00 87.62 179 TYR A CA 1
ATOM 1392 C C . TYR A 1 179 ? 13.160 2.284 -3.902 1.00 87.62 179 TYR A C 1
ATOM 1394 O O . TYR A 1 179 ? 13.835 1.272 -4.061 1.00 87.62 179 TYR A O 1
ATOM 1402 N N . VAL A 1 180 ? 11.974 2.456 -4.479 1.00 90.88 180 VAL A N 1
ATOM 1403 C CA . VAL A 1 180 ? 11.478 1.595 -5.553 1.00 90.88 180 VAL A CA 1
ATOM 1404 C C . VAL A 1 180 ? 11.466 2.394 -6.845 1.00 90.88 180 VAL A C 1
ATOM 1406 O O . VAL A 1 180 ? 10.739 3.382 -6.963 1.00 90.88 180 VAL A O 1
ATOM 1409 N N . SER A 1 181 ? 12.256 1.955 -7.816 1.00 92.38 181 SER A N 1
ATOM 1410 C CA . SER A 1 181 ? 12.233 2.461 -9.182 1.00 92.38 181 SER A CA 1
ATOM 1411 C C . SER A 1 181 ? 11.205 1.677 -9.987 1.00 92.38 181 SER A C 1
ATOM 1413 O O . SER A 1 181 ? 11.302 0.457 -10.086 1.00 92.38 181 SER A O 1
ATOM 1415 N N . MET A 1 182 ? 10.200 2.345 -10.551 1.00 92.44 182 MET A N 1
ATOM 1416 C CA . MET A 1 182 ? 9.171 1.696 -11.370 1.00 92.44 182 MET A CA 1
ATOM 1417 C C . MET A 1 182 ? 8.773 2.555 -12.558 1.00 92.44 182 MET A C 1
ATOM 1419 O O . MET A 1 182 ? 8.817 3.780 -12.497 1.00 92.44 182 MET A O 1
ATOM 1423 N N . TYR A 1 183 ? 8.294 1.937 -13.627 1.00 90.50 183 TYR A N 1
ATOM 1424 C CA . TYR A 1 183 ? 7.592 2.680 -14.664 1.00 90.50 183 TYR A CA 1
ATOM 1425 C C . TYR A 1 183 ? 6.160 2.953 -14.204 1.00 90.50 183 TYR A C 1
ATOM 1427 O O . TYR A 1 183 ? 5.436 2.016 -13.862 1.00 90.50 183 TYR A O 1
ATOM 1435 N N . PRO A 1 184 ? 5.722 4.218 -14.170 1.00 88.31 184 PRO A N 1
ATOM 1436 C CA . PRO A 1 184 ? 4.359 4.514 -13.784 1.00 88.31 184 PRO A CA 1
ATOM 1437 C C . PRO A 1 184 ? 3.381 4.015 -14.848 1.00 88.31 184 PRO A C 1
ATOM 1439 O O . PRO A 1 184 ? 3.700 4.011 -16.040 1.00 88.31 184 PRO A O 1
ATOM 1442 N N . PRO A 1 185 ? 2.171 3.638 -14.423 1.00 84.56 185 PRO A N 1
ATOM 1443 C CA . PRO A 1 185 ? 1.131 3.221 -15.342 1.00 84.56 185 PRO A CA 1
ATOM 1444 C C . PRO A 1 185 ? 0.671 4.377 -16.234 1.00 84.56 185 PRO A C 1
ATOM 1446 O O . PRO A 1 185 ? 0.738 5.549 -15.847 1.00 84.56 185 PRO A O 1
ATOM 1449 N N . GLU A 1 186 ? 0.111 4.046 -17.397 1.00 79.62 186 GLU A N 1
ATOM 1450 C CA . GLU A 1 186 ? -0.760 4.992 -18.090 1.00 79.62 186 GLU A CA 1
ATOM 1451 C C . GLU A 1 186 ? -2.015 5.272 -17.252 1.00 79.62 186 GLU A C 1
ATOM 1453 O O . GLU A 1 186 ? -2.368 4.540 -16.320 1.00 79.62 186 GLU A O 1
ATOM 1458 N N . ARG A 1 187 ? -2.700 6.372 -17.567 1.00 77.25 187 ARG A N 1
ATOM 1459 C CA . ARG A 1 187 ? -3.922 6.748 -16.856 1.00 77.25 187 ARG A CA 1
ATOM 1460 C C . ARG A 1 187 ? -4.967 5.655 -17.032 1.00 77.25 187 ARG A C 1
ATOM 1462 O O . ARG A 1 187 ? -5.303 5.292 -18.153 1.00 77.25 187 ARG A O 1
ATOM 1469 N N . HIS A 1 188 ? -5.502 5.180 -15.915 1.00 80.25 188 HIS A N 1
ATOM 1470 C CA . HIS A 1 188 ? -6.459 4.084 -15.895 1.00 80.25 188 HIS A CA 1
ATOM 1471 C C . HIS A 1 188 ? -7.798 4.543 -15.310 1.00 80.25 188 HIS A C 1
ATOM 1473 O O . HIS A 1 188 ? -7.836 5.268 -14.314 1.00 80.25 188 HIS A O 1
ATOM 1479 N N . GLU A 1 189 ? -8.915 4.110 -15.896 1.00 83.88 189 GLU A N 1
ATOM 1480 C CA . GLU A 1 189 ? -10.250 4.517 -15.441 1.00 83.88 189 GLU A CA 1
ATOM 1481 C C . GLU A 1 189 ? -10.599 3.916 -14.073 1.00 83.88 189 GLU A C 1
ATOM 1483 O O . GLU A 1 189 ? -11.053 4.651 -13.195 1.00 83.88 189 GLU A O 1
ATOM 1488 N N . SER A 1 190 ? -10.298 2.629 -13.848 1.00 89.38 190 SER A N 1
ATOM 1489 C CA . SER A 1 190 ? -10.477 1.959 -12.549 1.00 89.38 190 SER A CA 1
ATOM 1490 C C . SER A 1 190 ? -9.746 2.662 -11.404 1.00 89.38 190 SER A C 1
ATOM 1492 O O . SER A 1 190 ? -8.592 3.073 -11.527 1.00 89.38 190 SER A O 1
ATOM 1494 N N . LEU A 1 191 ? -10.399 2.725 -10.243 1.00 91.06 191 LEU A N 1
ATOM 1495 C CA . LEU A 1 191 ? -9.813 3.277 -9.017 1.00 91.06 191 LEU A CA 1
ATOM 1496 C C . LEU A 1 191 ?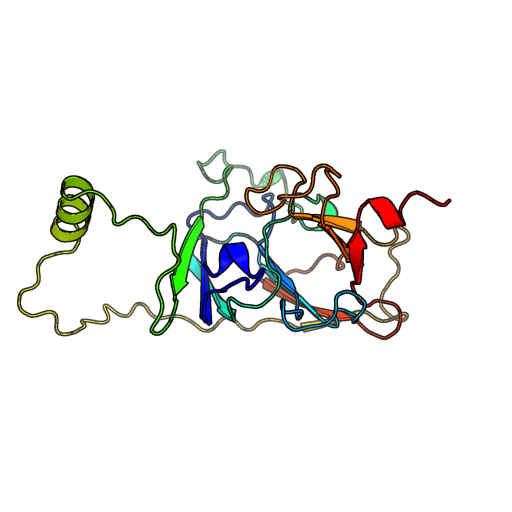 -8.780 2.346 -8.379 1.00 91.06 191 LEU A C 1
ATOM 1498 O O . LEU A 1 191 ? -7.899 2.817 -7.660 1.00 91.06 191 LEU A O 1
ATOM 1502 N N . THR A 1 192 ? -8.909 1.043 -8.621 1.00 94.25 192 THR A N 1
ATOM 1503 C CA . THR A 1 192 ? -7.942 0.027 -8.217 1.00 94.25 192 THR A CA 1
ATOM 1504 C C . THR A 1 192 ? -7.613 -0.838 -9.421 1.00 94.25 192 THR A C 1
ATOM 1506 O O . THR A 1 192 ? -8.520 -1.306 -10.106 1.00 94.25 192 THR A O 1
ATOM 1509 N N . PHE A 1 193 ? -6.330 -1.033 -9.686 1.00 94.38 193 PHE A N 1
ATOM 1510 C CA . PHE A 1 193 ? -5.851 -1.828 -10.809 1.00 94.38 193 PHE A CA 1
ATOM 1511 C C . PHE A 1 193 ? -4.508 -2.469 -10.477 1.00 94.38 193 PHE A C 1
ATOM 1513 O O . PHE A 1 193 ? -3.809 -2.042 -9.554 1.00 94.38 193 PHE A O 1
ATOM 1520 N N . ARG A 1 194 ? -4.161 -3.497 -11.244 1.00 95.25 194 ARG A N 1
ATOM 1521 C CA . ARG A 1 194 ? -2.891 -4.204 -11.174 1.00 95.25 194 ARG A CA 1
ATOM 1522 C C . ARG A 1 194 ? -2.078 -3.931 -12.437 1.00 95.25 194 ARG A C 1
ATOM 1524 O O . ARG A 1 194 ? -2.608 -3.940 -13.544 1.00 95.25 194 ARG A O 1
ATOM 1531 N N . ILE A 1 195 ? -0.794 -3.688 -12.238 1.00 93.75 195 ILE A N 1
ATOM 1532 C CA . ILE A 1 195 ? 0.228 -3.609 -13.273 1.00 93.75 195 ILE A CA 1
ATOM 1533 C C . ILE A 1 195 ? 0.977 -4.931 -13.244 1.00 93.75 195 ILE A C 1
ATOM 1535 O O . ILE A 1 195 ? 1.476 -5.312 -12.185 1.00 93.75 195 ILE A O 1
ATOM 1539 N N . ASP A 1 196 ? 1.068 -5.600 -14.384 1.00 93.88 196 ASP A N 1
ATOM 1540 C CA . ASP A 1 196 ? 1.980 -6.718 -14.598 1.00 93.88 196 ASP A CA 1
ATOM 1541 C C . ASP A 1 196 ? 3.143 -6.220 -15.457 1.00 93.88 196 ASP A C 1
ATOM 1543 O O . ASP A 1 196 ? 2.946 -5.838 -16.610 1.00 93.88 196 ASP A O 1
ATOM 1547 N N . TYR A 1 197 ? 4.345 -6.171 -14.893 1.00 92.06 197 TYR A N 1
ATOM 1548 C CA . TYR A 1 197 ? 5.533 -5.716 -15.606 1.00 92.06 197 TYR A CA 1
ATOM 1549 C C . TYR A 1 197 ? 6.060 -6.827 -16.511 1.00 92.06 197 TYR A C 1
ATOM 1551 O O . TYR A 1 197 ? 6.287 -7.954 -16.067 1.00 92.06 197 TYR A O 1
ATOM 1559 N N . GLY A 1 198 ? 6.239 -6.508 -17.791 1.00 88.56 198 GLY A N 1
ATOM 1560 C CA . GLY A 1 198 ? 6.947 -7.364 -18.728 1.00 88.56 198 GLY A CA 1
ATOM 1561 C C . GLY A 1 198 ? 8.468 -7.272 -18.565 1.00 88.56 198 GLY A C 1
ATOM 1562 O O . GLY A 1 198 ? 8.964 -6.412 -17.832 1.00 88.56 198 GLY A O 1
ATOM 1563 N N . PRO A 1 199 ? 9.213 -8.120 -19.296 1.00 86.38 199 PRO A N 1
ATOM 1564 C CA . PRO A 1 199 ? 10.670 -8.080 -19.314 1.00 86.38 199 PRO A CA 1
ATOM 1565 C C . PRO A 1 199 ? 11.211 -6.680 -19.625 1.00 86.38 199 PRO A C 1
ATOM 1567 O O . PRO A 1 199 ? 10.759 -6.052 -20.583 1.00 86.38 199 PRO A O 1
ATOM 1570 N N . ASN A 1 200 ? 12.201 -6.229 -18.853 1.00 86.44 200 ASN A N 1
ATOM 1571 C CA . ASN A 1 200 ? 12.847 -4.905 -18.895 1.00 86.44 200 ASN A CA 1
ATOM 1572 C C . ASN A 1 200 ? 12.021 -3.735 -18.330 1.00 86.44 200 ASN A C 1
ATOM 1574 O O . ASN A 1 200 ? 12.503 -2.600 -18.301 1.00 86.44 200 ASN A O 1
ATOM 1578 N N . PHE A 1 201 ? 10.797 -3.989 -17.871 1.00 89.12 201 PHE A N 1
ATOM 1579 C CA . PHE A 1 201 ? 9.917 -2.988 -17.269 1.00 89.12 201 PHE A CA 1
ATOM 1580 C C . PHE A 1 201 ? 9.662 -3.239 -15.783 1.00 89.12 201 PHE A C 1
ATOM 1582 O O . PHE A 1 201 ? 8.876 -2.518 -15.165 1.00 89.12 201 PHE A O 1
ATOM 1589 N N . GLU A 1 202 ? 10.315 -4.248 -15.209 1.00 92.12 202 GLU A N 1
ATOM 1590 C CA . GLU A 1 202 ? 10.169 -4.622 -13.814 1.00 92.12 202 GLU A CA 1
ATOM 1591 C C . GLU A 1 202 ? 10.574 -3.470 -12.897 1.00 92.12 202 GLU A C 1
ATOM 1593 O O . GLU A 1 202 ? 11.525 -2.719 -13.156 1.00 92.12 202 GLU A O 1
ATOM 1598 N N . ALA A 1 203 ? 9.833 -3.331 -11.799 1.00 92.19 203 ALA A N 1
ATOM 1599 C CA . ALA A 1 203 ? 10.241 -2.424 -10.746 1.00 92.19 203 ALA A CA 1
ATOM 1600 C C . ALA A 1 203 ? 11.410 -3.032 -9.956 1.00 92.19 203 ALA A C 1
ATOM 1602 O O . ALA A 1 203 ? 11.572 -4.250 -9.889 1.00 92.19 203 ALA A O 1
ATOM 1603 N N . GLN A 1 204 ? 12.251 -2.178 -9.385 1.00 92.25 204 GLN A N 1
ATOM 1604 C CA . GLN A 1 204 ? 13.492 -2.570 -8.718 1.00 92.25 204 GLN A CA 1
ATOM 1605 C C . GLN A 1 204 ? 13.649 -1.792 -7.419 1.00 92.25 204 GLN A C 1
ATOM 1607 O O . GLN A 1 204 ? 13.248 -0.629 -7.345 1.00 92.25 204 GLN A O 1
ATOM 1612 N N . ILE A 1 205 ? 14.231 -2.432 -6.408 1.00 88.88 205 ILE A N 1
ATOM 1613 C CA . ILE A 1 205 ? 14.625 -1.769 -5.167 1.00 88.88 205 ILE A CA 1
ATOM 1614 C C . ILE A 1 205 ? 16.056 -1.259 -5.340 1.00 88.88 205 ILE A C 1
ATOM 1616 O O . ILE A 1 205 ? 16.914 -2.001 -5.805 1.00 88.88 205 ILE A O 1
ATOM 1620 N N . SER A 1 206 ? 16.312 -0.010 -4.963 1.00 84.75 206 SER A N 1
ATOM 1621 C CA . SER A 1 206 ? 17.648 0.599 -4.977 1.00 84.75 206 SER A CA 1
ATOM 1622 C C . SER A 1 206 ? 17.925 1.308 -3.653 1.00 84.75 206 SER A C 1
ATOM 1624 O O . SER A 1 206 ? 17.000 1.857 -3.038 1.00 84.75 206 SER A O 1
ATOM 1626 N N . SER A 1 207 ? 19.186 1.317 -3.222 1.00 76.56 207 SER A N 1
ATOM 1627 C CA . SER A 1 207 ? 19.647 2.175 -2.126 1.00 76.56 207 SER A CA 1
ATOM 1628 C C . SER A 1 207 ? 20.091 3.539 -2.669 1.00 76.56 207 SER A C 1
ATOM 1630 O O . SER A 1 207 ? 20.286 3.726 -3.870 1.00 76.56 207 SER A O 1
ATOM 1632 N N . GLU A 1 208 ? 20.204 4.532 -1.790 1.00 65.94 208 GLU A N 1
ATOM 1633 C CA . GLU A 1 208 ? 20.699 5.867 -2.150 1.00 65.94 208 GLU A CA 1
ATOM 1634 C C . GLU A 1 208 ? 22.169 5.852 -2.614 1.00 65.94 208 GLU A C 1
ATOM 1636 O O . GLU A 1 208 ? 22.540 6.644 -3.481 1.00 65.94 208 GLU A O 1
ATOM 1641 N N . ASP A 1 209 ? 22.967 4.901 -2.117 1.00 58.38 209 ASP A N 1
ATOM 1642 C CA . ASP A 1 209 ? 24.381 4.731 -2.476 1.00 58.38 209 ASP A CA 1
ATOM 1643 C C . ASP A 1 209 ? 24.576 4.297 -3.939 1.00 58.38 209 ASP A C 1
ATOM 1645 O O . ASP A 1 209 ? 25.555 4.695 -4.578 1.00 58.38 209 ASP A O 1
ATOM 1649 N N . ASP A 1 210 ? 23.605 3.569 -4.504 1.00 55.06 210 ASP A N 1
ATOM 1650 C CA . ASP A 1 210 ? 23.624 3.111 -5.900 1.00 55.06 210 ASP A CA 1
ATOM 1651 C C . ASP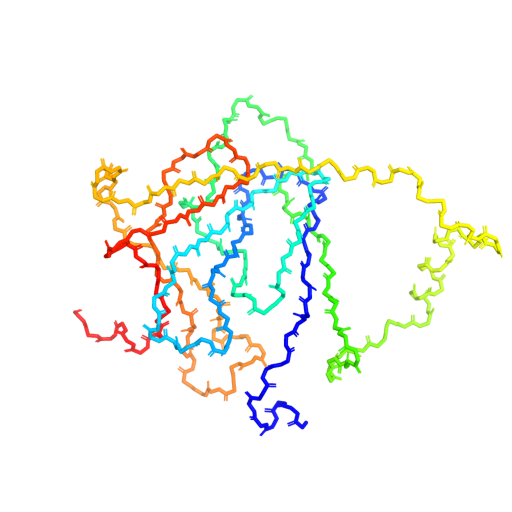 A 1 210 ? 23.428 4.259 -6.914 1.00 55.06 210 ASP A C 1
ATOM 1653 O O . ASP A 1 210 ? 23.685 4.082 -8.101 1.00 55.06 210 ASP A O 1
ATOM 1657 N N . ASN A 1 211 ? 22.984 5.446 -6.473 1.00 49.56 211 ASN A N 1
ATOM 1658 C CA . ASN A 1 211 ? 22.747 6.614 -7.338 1.00 49.56 211 ASN A CA 1
ATOM 1659 C C . ASN A 1 211 ? 23.931 7.603 -7.377 1.00 49.56 211 ASN A C 1
ATOM 1661 O O . ASN A 1 211 ? 23.773 8.729 -7.852 1.00 49.56 211 ASN A O 1
ATOM 1665 N N . SER A 1 212 ? 25.099 7.225 -6.845 1.00 43.81 212 SER A N 1
ATOM 1666 C CA . SER A 1 212 ? 26.283 8.097 -6.773 1.00 43.81 212 SER A CA 1
ATOM 1667 C C . SER A 1 212 ? 27.226 8.020 -7.985 1.00 43.81 212 SER A C 1
ATOM 1669 O O . SER A 1 212 ? 28.191 8.784 -8.045 1.00 43.81 212 SER A O 1
ATOM 1671 N N . GLU A 1 213 ? 26.933 7.179 -8.979 1.00 42.91 213 GLU A N 1
ATOM 1672 C CA . GLU A 1 213 ? 27.692 7.104 -10.231 1.00 42.91 213 GLU A CA 1
ATOM 1673 C C . GLU A 1 213 ? 26.777 7.312 -11.447 1.00 42.91 213 GLU A C 1
ATOM 1675 O O . GLU A 1 213 ? 26.186 6.363 -11.949 1.00 42.91 213 GLU A O 1
ATOM 1680 N N . ASP A 1 214 ? 26.666 8.568 -11.898 1.00 36.16 214 ASP A N 1
ATOM 1681 C CA . ASP A 1 214 ? 26.506 8.968 -13.311 1.00 36.16 214 ASP A CA 1
ATOM 1682 C C . ASP A 1 214 ? 26.837 10.465 -13.504 1.00 36.16 214 ASP A C 1
ATOM 1684 O O . ASP A 1 214 ? 26.238 11.326 -12.813 1.00 36.16 214 ASP A O 1
#

Foldseek 3Di:
DCLVVVNDDWFQKKKKAWQAQQQQFQWKKWWPDFPVHDQFDFTFKMKTAGHDHGDMDMDGRRTQIDRFDDRLSGDDDDPVPDPPDPRNDTDIDMDGHHPPDDPPPDDDDDPVVVVVVVVVVPPPVDPPVCCVCPPPDDDDAAEDEDDPVPDPDPPAWDKTFRAFLPHPSNPDPPRKTKIKTADRDDDDPDNMHMYGYDPPRTIHIDIPVVPPDD

pLDDT: mean 76.88, std 18.71, range [33.78, 96.75]